Protein AF-V4B579-F1 (afdb_monomer)

Structure (mmCIF, N/CA/C/O backbone):
data_AF-V4B579-F1
#
_entry.id   AF-V4B579-F1
#
loop_
_atom_site.group_PDB
_atom_site.id
_atom_site.type_symbol
_atom_site.label_atom_id
_atom_site.label_alt_id
_atom_site.label_comp_id
_atom_site.label_asym_id
_atom_site.label_entity_id
_atom_site.label_seq_id
_atom_site.pdbx_PDB_ins_code
_atom_site.Cartn_x
_atom_site.Cartn_y
_atom_site.Cartn_z
_atom_site.occupancy
_atom_site.B_iso_or_equiv
_atom_site.auth_seq_id
_atom_site.auth_comp_id
_atom_site.auth_asym_id
_atom_site.auth_atom_id
_atom_site.pdbx_PDB_model_num
ATOM 1 N N . MET A 1 1 ? -44.651 33.055 16.910 1.00 44.53 1 MET A N 1
ATOM 2 C CA . MET A 1 1 ? -44.166 31.679 17.141 1.00 44.53 1 MET A CA 1
ATOM 3 C C . MET A 1 1 ? -43.206 31.339 16.019 1.00 44.53 1 MET A C 1
ATOM 5 O O . MET A 1 1 ? -43.656 31.049 14.920 1.00 44.53 1 MET A O 1
ATOM 9 N N . VAL A 1 2 ? -41.900 31.476 16.255 1.00 41.47 2 VAL A N 1
ATOM 10 C CA . VAL A 1 2 ? -40.895 30.980 15.306 1.00 41.47 2 VAL A CA 1
ATOM 11 C C . VAL A 1 2 ? -40.983 29.459 15.356 1.00 41.47 2 VAL A C 1
ATOM 13 O O . VAL A 1 2 ? -40.904 28.867 16.433 1.00 41.47 2 VAL A O 1
ATOM 16 N N . ASN A 1 3 ? -41.291 28.855 14.216 1.00 38.75 3 ASN A N 1
ATOM 17 C CA . ASN A 1 3 ? -41.643 27.450 14.112 1.00 38.75 3 ASN A CA 1
ATOM 18 C C . ASN A 1 3 ? -40.405 26.611 14.476 1.00 38.75 3 ASN A C 1
ATOM 20 O O . ASN A 1 3 ? -39.425 26.599 13.732 1.00 38.75 3 ASN A O 1
ATOM 24 N N . ARG A 1 4 ? -40.417 25.970 15.656 1.00 39.81 4 ARG A N 1
ATOM 25 C CA . ARG A 1 4 ? -39.268 25.227 16.217 1.00 39.81 4 ARG A CA 1
ATOM 26 C C . ARG A 1 4 ? -38.702 24.192 15.237 1.00 39.81 4 ARG A C 1
ATOM 28 O O . ARG A 1 4 ? -37.500 23.974 15.225 1.00 39.81 4 ARG A O 1
ATOM 35 N N . VAL A 1 5 ? -39.546 23.630 14.373 1.00 42.31 5 VAL A N 1
ATOM 36 C CA . VAL A 1 5 ? -39.161 22.662 13.335 1.00 42.31 5 VAL A CA 1
ATOM 37 C C . VAL A 1 5 ? -38.272 23.294 12.257 1.00 42.31 5 VAL A C 1
ATOM 39 O O . VAL A 1 5 ? -37.288 22.693 11.846 1.00 42.31 5 VAL A O 1
ATOM 42 N N . THR A 1 6 ? -38.555 24.532 11.842 1.00 38.09 6 THR A N 1
ATOM 43 C CA . THR A 1 6 ? -37.773 25.236 10.812 1.00 38.09 6 THR A CA 1
ATOM 44 C C . THR A 1 6 ? -36.398 25.655 11.335 1.00 38.09 6 THR A C 1
ATOM 46 O O . THR A 1 6 ? -35.423 25.606 10.596 1.00 38.09 6 THR A O 1
ATOM 49 N N . VAL A 1 7 ? -36.295 26.007 12.621 1.00 42.06 7 VAL A N 1
ATOM 50 C CA . VAL A 1 7 ? -35.005 26.336 13.254 1.00 42.06 7 VAL A CA 1
ATOM 51 C C . VAL A 1 7 ? -34.131 25.087 13.399 1.00 42.06 7 VAL A C 1
ATOM 53 O O . VAL A 1 7 ? -32.946 25.151 13.101 1.00 42.06 7 VAL A O 1
ATOM 56 N N . ILE A 1 8 ? -34.707 23.939 13.776 1.00 43.31 8 ILE A N 1
ATOM 57 C CA . ILE A 1 8 ? -33.967 22.669 13.887 1.00 43.31 8 ILE A CA 1
ATOM 58 C C . ILE A 1 8 ? -33.446 22.209 12.517 1.00 43.31 8 ILE A C 1
ATOM 60 O O . ILE A 1 8 ? -32.289 21.816 12.417 1.00 43.31 8 ILE A O 1
ATOM 64 N N . PHE A 1 9 ? -34.253 22.328 11.456 1.00 34.53 9 PHE A N 1
ATOM 65 C CA . PHE A 1 9 ? -33.843 21.949 10.097 1.00 34.53 9 PHE A CA 1
ATOM 66 C C . PHE A 1 9 ? -32.686 22.807 9.564 1.00 34.53 9 PHE A C 1
ATOM 68 O O . PHE A 1 9 ? -31.756 22.275 8.967 1.00 34.53 9 PHE A O 1
ATOM 75 N N . PHE A 1 10 ? -32.703 24.122 9.814 1.00 32.56 10 PHE A N 1
ATOM 76 C CA . PHE A 1 10 ? -31.603 25.012 9.422 1.00 32.56 10 PHE A CA 1
ATOM 77 C C . PHE A 1 10 ? -30.334 24.790 10.251 1.00 32.56 10 PHE A C 1
ATOM 79 O O . PHE A 1 10 ? -29.240 24.888 9.707 1.00 32.56 10 PHE A O 1
ATOM 86 N N . VAL A 1 11 ? -30.455 24.458 11.541 1.00 44.56 11 VAL A N 1
ATOM 87 C CA . VAL A 1 11 ? -29.294 24.116 12.379 1.00 44.56 11 VAL A CA 1
ATOM 88 C C . VAL A 1 11 ? -28.664 22.796 11.927 1.00 44.56 11 VAL A C 1
ATOM 90 O O . VAL A 1 11 ? -27.445 22.738 11.819 1.00 44.56 11 VAL A O 1
ATOM 93 N N . TYR A 1 12 ? -29.465 21.782 11.580 1.00 35.69 12 TYR A N 1
ATOM 94 C CA . TYR A 1 12 ? -28.960 20.518 11.027 1.00 35.69 12 TYR A CA 1
ATOM 95 C C . TYR A 1 12 ? -28.287 20.715 9.667 1.00 35.69 12 TYR A C 1
ATOM 97 O O . TYR A 1 12 ? -27.175 20.244 9.470 1.00 35.69 12 TYR A O 1
ATOM 105 N N . LEU A 1 13 ? -28.902 21.471 8.751 1.00 33.06 13 LEU A N 1
ATOM 106 C CA . LEU A 1 13 ? -28.289 21.783 7.457 1.00 33.06 13 LEU A CA 1
ATOM 107 C C . LEU A 1 13 ? -26.987 22.571 7.616 1.00 33.06 13 LEU A C 1
ATOM 109 O O . LEU A 1 13 ? -26.017 22.233 6.957 1.00 33.06 13 LEU A O 1
ATOM 113 N N . CYS A 1 14 ? -26.921 23.564 8.506 1.00 35.59 14 CYS A N 1
ATOM 114 C CA . CYS A 1 14 ? -25.685 24.311 8.750 1.00 35.59 14 CYS A CA 1
ATOM 115 C C . CYS A 1 14 ? -24.601 23.471 9.443 1.00 35.59 14 CYS A C 1
ATOM 117 O O . CYS A 1 14 ? -23.435 23.623 9.098 1.00 35.59 14 CYS A O 1
ATOM 119 N N . ALA A 1 15 ? -24.961 22.583 10.377 1.00 39.41 15 ALA A N 1
ATOM 120 C CA . ALA A 1 15 ? -24.014 21.700 11.057 1.00 39.41 15 ALA A CA 1
ATOM 121 C C . ALA A 1 15 ? -23.464 20.626 10.109 1.00 39.41 15 ALA A C 1
ATOM 123 O O . ALA A 1 15 ? -22.252 20.465 10.018 1.00 39.41 15 ALA A O 1
ATOM 124 N N . VAL A 1 16 ? -24.330 19.972 9.328 1.00 36.72 16 VAL A N 1
ATOM 125 C CA . VAL A 1 16 ? -23.924 19.014 8.289 1.00 36.72 16 VAL A CA 1
ATOM 126 C C . VAL A 1 16 ? -23.062 19.720 7.238 1.00 36.72 16 VAL A C 1
ATOM 128 O O . VAL A 1 16 ? -22.012 19.209 6.880 1.00 36.72 16 VAL A O 1
ATOM 131 N N . HIS A 1 17 ? -23.412 20.938 6.809 1.00 31.88 17 HIS A N 1
ATOM 132 C CA . HIS A 1 17 ? -22.598 21.695 5.851 1.00 31.88 17 HIS A CA 1
ATOM 133 C C . HIS A 1 17 ? -21.261 22.177 6.438 1.00 31.88 17 HIS A C 1
ATOM 135 O O . HIS A 1 17 ? -20.270 22.205 5.718 1.00 31.88 17 HIS A O 1
ATOM 141 N N . GLN A 1 18 ? -21.193 22.524 7.730 1.00 34.44 18 GLN A N 1
ATOM 142 C CA . GLN A 1 18 ? -19.932 22.879 8.392 1.00 34.44 18 GLN A CA 1
ATOM 143 C C . GLN A 1 18 ? -19.016 21.667 8.568 1.00 34.44 18 GLN A C 1
ATOM 145 O O . GLN A 1 18 ? -17.830 21.791 8.274 1.00 34.44 18 GLN A O 1
ATOM 150 N N . VAL A 1 19 ? -19.559 20.509 8.961 1.00 41.94 19 VAL A N 1
ATOM 151 C CA . VAL A 1 19 ? -18.822 19.239 9.059 1.00 41.94 19 VAL A CA 1
ATOM 152 C C . VAL A 1 19 ? -18.319 18.813 7.676 1.00 41.94 19 VAL A C 1
ATOM 154 O O . VAL A 1 19 ? -17.118 18.628 7.511 1.00 41.94 19 VAL A O 1
ATOM 157 N N . TYR A 1 20 ? -19.173 18.820 6.645 1.00 38.22 20 TYR A N 1
ATOM 158 C CA . TYR A 1 20 ? -18.761 18.553 5.258 1.00 38.22 20 TYR A CA 1
ATOM 159 C C . TYR A 1 20 ? -17.721 19.560 4.734 1.00 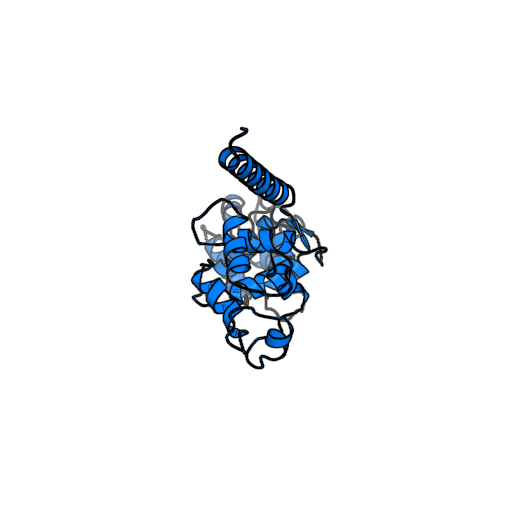38.22 20 TYR A C 1
ATOM 161 O O . TYR A 1 20 ? -16.778 19.172 4.047 1.00 38.22 20 TYR A O 1
ATOM 169 N N . SER A 1 21 ? -17.853 20.852 5.062 1.00 41.94 21 SER A N 1
ATOM 170 C CA . SER A 1 21 ? -16.890 21.873 4.624 1.00 41.94 21 SER A CA 1
ATOM 171 C C . SER A 1 21 ? -15.537 21.756 5.328 1.00 41.94 21 SER A C 1
ATOM 173 O O . SER A 1 21 ? -14.516 21.986 4.692 1.00 41.94 21 SER A O 1
ATOM 175 N N . ALA A 1 22 ? -15.515 21.362 6.606 1.00 38.84 22 ALA A N 1
ATOM 176 C CA . ALA A 1 22 ? -14.285 21.160 7.365 1.00 38.84 22 ALA A CA 1
ATOM 177 C C . ALA A 1 22 ? -13.552 19.886 6.912 1.00 38.84 22 ALA A C 1
ATOM 179 O O . ALA A 1 22 ? -12.331 19.915 6.744 1.00 38.84 22 ALA A O 1
ATOM 180 N N . ILE A 1 23 ? -14.307 18.815 6.633 1.00 46.00 23 ILE A N 1
ATOM 181 C CA . ILE A 1 23 ? -13.814 17.550 6.073 1.00 46.00 23 ILE A CA 1
ATOM 182 C C . ILE A 1 23 ? -13.131 17.780 4.717 1.00 46.00 23 ILE A C 1
ATOM 184 O O . ILE A 1 23 ? -12.004 17.338 4.524 1.00 46.00 23 ILE A O 1
ATOM 188 N N . LEU A 1 24 ? -13.742 18.551 3.809 1.00 46.09 24 LEU A N 1
ATOM 189 C CA . LEU A 1 24 ? -13.156 18.859 2.496 1.00 46.09 24 LEU A CA 1
ATOM 190 C C . LEU A 1 24 ? -11.920 19.777 2.558 1.00 46.09 24 LEU A C 1
ATOM 192 O O . LEU A 1 24 ? -11.108 19.762 1.636 1.00 46.09 24 LEU A O 1
ATOM 196 N N . THR A 1 25 ? -11.750 20.578 3.616 1.00 50.81 25 THR A N 1
ATOM 197 C CA . THR A 1 25 ? -10.617 21.521 3.727 1.00 50.81 25 THR A CA 1
ATOM 198 C C . THR A 1 25 ? -9.323 20.924 4.279 1.00 50.81 25 THR A C 1
ATOM 200 O O . THR A 1 25 ? -8.303 21.607 4.233 1.00 50.81 25 THR A O 1
ATOM 203 N N . ASN A 1 26 ? -9.335 19.683 4.778 1.00 66.50 26 ASN A N 1
ATOM 204 C CA . ASN A 1 26 ? -8.176 19.073 5.446 1.00 66.50 26 ASN A CA 1
ATOM 205 C C . ASN A 1 26 ? -7.738 17.729 4.841 1.00 66.50 26 ASN A C 1
ATOM 207 O O . ASN A 1 26 ? -6.981 16.983 5.461 1.00 66.50 26 ASN A O 1
ATOM 211 N N . ILE A 1 27 ? -8.207 17.425 3.629 1.00 79.06 27 ILE A N 1
ATOM 212 C CA . ILE A 1 27 ? -7.831 16.20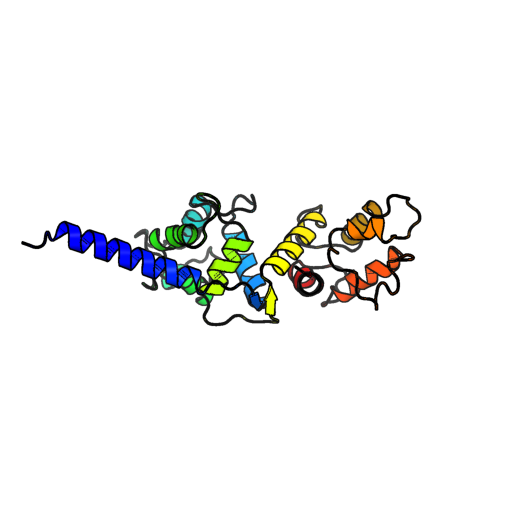8 2.914 1.00 79.06 27 ILE A CA 1
ATOM 213 C C . ILE A 1 27 ? -6.362 16.302 2.485 1.00 79.06 27 ILE A C 1
ATOM 215 O O . ILE A 1 27 ? -5.974 17.194 1.724 1.00 79.06 27 ILE A O 1
ATOM 219 N N . ARG A 1 28 ? -5.537 15.368 2.960 1.00 87.06 28 ARG A N 1
ATOM 220 C CA . ARG A 1 28 ? -4.136 15.256 2.556 1.00 87.06 28 ARG A CA 1
ATOM 221 C C . ARG A 1 28 ? -4.042 14.708 1.136 1.00 87.06 28 ARG A C 1
ATOM 223 O O . ARG A 1 28 ? -4.657 13.706 0.802 1.00 87.06 28 ARG A O 1
ATOM 230 N N . SER A 1 29 ? -3.225 15.357 0.311 1.00 90.19 29 SER A N 1
ATOM 231 C CA . SER A 1 29 ? -2.816 14.840 -1.008 1.00 90.19 29 SER A CA 1
ATOM 232 C C . SER A 1 29 ? -1.415 14.219 -0.986 1.00 90.19 29 SER A C 1
ATOM 234 O O . SER A 1 29 ? -1.004 13.555 -1.939 1.00 90.19 29 SER A O 1
ATOM 236 N N . GLU A 1 30 ? -0.692 14.407 0.116 1.00 94.12 30 GLU A N 1
ATOM 237 C CA . GLU A 1 30 ? 0.644 13.889 0.366 1.00 94.12 30 GLU A CA 1
ATOM 238 C C . GLU A 1 30 ? 0.780 13.460 1.829 1.00 94.12 30 GLU A C 1
ATOM 240 O O . GLU A 1 30 ? 0.167 14.037 2.731 1.00 94.12 30 GLU A O 1
ATOM 245 N N . ALA A 1 31 ? 1.581 12.428 2.063 1.00 95.19 31 ALA A N 1
ATOM 246 C CA . ALA A 1 31 ? 1.847 11.896 3.390 1.00 95.19 31 ALA A CA 1
ATOM 247 C C . ALA A 1 31 ? 3.212 11.205 3.418 1.00 95.19 31 ALA A C 1
ATOM 249 O O . ALA A 1 31 ? 3.809 10.912 2.380 1.00 95.19 31 ALA A O 1
ATOM 250 N N . GLY A 1 32 ? 3.714 10.943 4.622 1.00 96.00 32 GLY A N 1
ATOM 251 C CA . GLY A 1 32 ? 4.923 10.148 4.802 1.00 96.00 32 GLY A CA 1
ATOM 252 C C . GLY A 1 32 ? 4.735 8.704 4.311 1.00 96.00 32 GLY A C 1
ATOM 253 O O . GLY A 1 32 ? 3.798 8.022 4.730 1.00 96.00 32 GLY A O 1
ATOM 254 N N . VAL A 1 33 ? 5.636 8.224 3.448 1.00 95.56 33 VAL A N 1
ATOM 255 C CA . VAL A 1 33 ? 5.562 6.898 2.802 1.00 95.56 33 VAL A CA 1
ATOM 256 C C . VAL A 1 33 ? 5.514 5.755 3.811 1.00 95.56 33 VAL A C 1
ATOM 258 O O . VAL A 1 33 ? 4.804 4.781 3.589 1.00 95.56 33 VAL A O 1
ATOM 261 N N . SER A 1 34 ? 6.214 5.859 4.943 1.00 94.38 34 SER A N 1
ATOM 262 C CA . SER A 1 34 ? 6.170 4.808 5.967 1.00 94.38 34 SER A CA 1
ATOM 263 C C . SER A 1 34 ? 4.786 4.695 6.607 1.00 94.38 34 SER A C 1
ATOM 265 O O . SER A 1 34 ? 4.358 3.590 6.924 1.00 94.38 34 SER A O 1
ATOM 267 N N . SER A 1 35 ? 4.064 5.810 6.765 1.00 93.62 35 SER A N 1
ATOM 268 C CA . SER A 1 35 ? 2.657 5.779 7.179 1.00 93.62 35 SER A CA 1
ATOM 269 C C . SER A 1 35 ? 1.753 5.230 6.075 1.00 93.62 35 SER A C 1
ATOM 271 O O . SER A 1 35 ? 0.901 4.401 6.373 1.00 93.62 35 SER A O 1
ATOM 273 N N . LEU A 1 36 ? 1.961 5.616 4.811 1.00 95.50 36 LEU A N 1
ATOM 274 C CA . LEU A 1 36 ? 1.172 5.092 3.687 1.00 95.50 36 LEU A CA 1
ATOM 275 C C . LEU A 1 36 ? 1.310 3.570 3.532 1.00 95.50 36 LEU A C 1
ATOM 277 O O . LEU A 1 36 ? 0.304 2.892 3.371 1.00 95.50 36 LEU A O 1
ATOM 281 N N . LEU A 1 37 ? 2.518 3.013 3.675 1.00 95.06 37 LEU A N 1
ATOM 282 C CA . LEU A 1 37 ? 2.746 1.560 3.644 1.00 95.06 37 LEU A CA 1
ATOM 283 C C . LEU A 1 37 ? 2.039 0.821 4.790 1.00 95.06 37 LEU A C 1
ATOM 285 O O . LEU A 1 37 ? 1.587 -0.305 4.604 1.00 95.06 37 LEU A O 1
ATOM 289 N N . LYS A 1 38 ? 1.927 1.437 5.975 1.00 91.94 38 LYS A N 1
ATOM 290 C CA . LYS A 1 38 ? 1.144 0.868 7.084 1.00 91.94 38 LYS A CA 1
ATOM 291 C C . LYS A 1 38 ? -0.347 0.872 6.757 1.00 91.94 38 LYS A C 1
ATOM 293 O O . LYS A 1 38 ? -0.980 -0.167 6.859 1.00 91.94 38 LYS A O 1
ATOM 298 N N . ILE A 1 39 ? -0.880 2.008 6.304 1.00 92.69 39 ILE A N 1
ATOM 299 C CA . ILE A 1 39 ? -2.299 2.136 5.940 1.00 92.69 39 ILE A CA 1
ATOM 300 C C . ILE A 1 39 ? -2.649 1.190 4.776 1.00 92.69 39 ILE A C 1
ATOM 302 O O . ILE A 1 39 ? -3.701 0.567 4.793 1.00 92.69 39 ILE A O 1
ATOM 306 N N . ARG A 1 40 ? -1.748 1.006 3.801 1.00 94.31 40 ARG A N 1
ATOM 307 C CA . ARG A 1 40 ? -1.880 -0.004 2.738 1.00 94.31 40 ARG A CA 1
ATOM 308 C C . ARG A 1 40 ? -2.043 -1.417 3.309 1.00 94.31 40 ARG A C 1
ATOM 310 O O . ARG A 1 40 ? -2.875 -2.171 2.829 1.00 94.31 40 ARG A O 1
ATOM 317 N N . LYS A 1 41 ? -1.250 -1.800 4.315 1.00 91.62 41 LYS A N 1
ATOM 318 C CA . LYS A 1 41 ? -1.367 -3.131 4.939 1.00 91.62 41 LYS A CA 1
ATOM 319 C C . LYS A 1 41 ? -2.737 -3.309 5.598 1.00 91.62 41 LYS A C 1
ATOM 321 O O . LYS A 1 41 ? -3.335 -4.360 5.424 1.00 91.62 41 LYS A O 1
ATOM 326 N N . GLU A 1 42 ? -3.249 -2.273 6.261 1.00 89.50 42 GLU A N 1
ATOM 327 C CA . GLU A 1 42 ? -4.610 -2.275 6.820 1.00 89.50 42 GLU A CA 1
ATOM 328 C C . GLU A 1 42 ? -5.678 -2.426 5.732 1.00 89.50 42 GLU A C 1
ATOM 330 O O . GLU A 1 42 ? -6.594 -3.224 5.886 1.00 89.50 42 GLU A O 1
ATOM 335 N N . TYR A 1 43 ? -5.541 -1.716 4.609 1.00 93.12 43 TYR A N 1
ATOM 336 C CA . TYR A 1 43 ? -6.468 -1.816 3.480 1.00 93.12 43 TYR A CA 1
ATOM 337 C C . TYR A 1 43 ? -6.671 -3.272 3.032 1.00 93.12 43 TYR A C 1
ATOM 339 O O . TYR A 1 43 ? -7.802 -3.748 3.008 1.00 93.12 43 TYR A O 1
ATOM 347 N N . TYR A 1 44 ? -5.581 -4.006 2.792 1.00 91.81 44 TYR A N 1
ATOM 348 C CA . TYR A 1 44 ? -5.648 -5.414 2.382 1.00 91.81 44 TYR A CA 1
ATOM 349 C C . TYR A 1 44 ? -6.057 -6.379 3.508 1.00 91.81 44 TYR A C 1
ATOM 351 O O . TYR A 1 44 ? -6.465 -7.501 3.235 1.00 91.81 44 TYR A O 1
ATOM 359 N N . MET A 1 45 ? -5.970 -5.981 4.784 1.00 89.06 45 MET A N 1
ATOM 360 C CA . MET A 1 45 ? -6.564 -6.768 5.877 1.00 89.06 45 MET A CA 1
ATOM 361 C C . MET A 1 45 ? -8.092 -6.640 5.910 1.00 89.06 45 MET A C 1
ATOM 363 O O . MET A 1 45 ? -8.783 -7.577 6.312 1.00 89.06 45 MET A O 1
ATOM 367 N N . VAL A 1 46 ? -8.616 -5.481 5.505 1.00 90.75 46 VAL A N 1
ATOM 368 C CA . VAL A 1 46 ? -10.057 -5.200 5.456 1.00 90.75 46 VAL A CA 1
ATOM 369 C C . VAL A 1 46 ? -10.675 -5.793 4.183 1.00 90.75 46 VAL A C 1
ATOM 371 O O . VAL A 1 46 ? -11.783 -6.336 4.236 1.00 90.75 46 VAL A O 1
ATOM 374 N N . ASP A 1 47 ? -9.958 -5.724 3.058 1.00 93.12 47 ASP A N 1
ATOM 375 C CA . ASP A 1 47 ? -10.322 -6.291 1.751 1.00 93.12 47 ASP A CA 1
ATOM 376 C C . ASP A 1 47 ? -10.204 -7.827 1.734 1.00 93.12 47 ASP A C 1
ATOM 378 O O . ASP A 1 47 ? -9.287 -8.418 1.172 1.00 93.12 47 ASP A O 1
ATOM 382 N N . PHE A 1 48 ? -11.110 -8.505 2.435 1.00 89.06 48 PHE A N 1
ATOM 383 C CA . PHE A 1 48 ? -11.040 -9.957 2.598 1.00 89.06 48 PHE A CA 1
ATOM 384 C C . PHE A 1 48 ? -11.423 -10.760 1.339 1.00 89.06 48 PHE A C 1
ATOM 386 O O . PHE A 1 48 ? -11.181 -11.971 1.313 1.00 89.06 48 PHE A O 1
ATOM 393 N N . ASP A 1 49 ? -12.109 -10.150 0.368 1.00 90.94 49 ASP A N 1
ATOM 394 C CA . ASP A 1 49 ? -12.489 -10.769 -0.907 1.00 90.94 49 ASP A CA 1
ATOM 395 C C . ASP A 1 49 ? -11.539 -10.429 -2.060 1.00 90.94 49 ASP A C 1
ATOM 397 O O . ASP A 1 49 ? -11.695 -11.019 -3.133 1.00 90.94 49 ASP A O 1
ATOM 401 N N . ASP A 1 50 ? -10.515 -9.612 -1.790 1.00 89.56 50 ASP A N 1
ATOM 402 C CA . ASP A 1 50 ? -9.361 -9.359 -2.659 1.00 89.56 50 ASP A CA 1
ATOM 403 C C . ASP A 1 50 ? -9.779 -8.810 -4.034 1.00 89.56 50 ASP A C 1
ATOM 405 O O . ASP A 1 50 ? -9.233 -9.157 -5.085 1.00 89.56 50 ASP A O 1
ATOM 409 N N . ASP A 1 51 ? -10.819 -7.970 -4.042 1.00 91.56 51 ASP A N 1
ATOM 410 C CA . ASP A 1 51 ? -11.334 -7.327 -5.253 1.00 91.56 51 ASP A CA 1
ATOM 411 C C . ASP A 1 51 ? -10.812 -5.892 -5.432 1.00 91.56 51 ASP A C 1
ATOM 413 O O . ASP A 1 51 ? -11.156 -5.214 -6.410 1.00 91.56 51 ASP A O 1
ATOM 417 N N . ASN A 1 52 ? -9.898 -5.470 -4.549 1.00 90.12 52 ASN A N 1
ATOM 418 C CA . ASN A 1 52 ? -9.260 -4.161 -4.525 1.00 90.12 52 ASN A CA 1
ATOM 419 C C . ASN A 1 52 ? -10.264 -3.010 -4.374 1.00 90.12 52 ASN A C 1
ATOM 421 O O . ASN A 1 52 ? -10.030 -1.897 -4.872 1.00 90.12 52 ASN A O 1
ATOM 425 N N . VAL A 1 53 ? -11.380 -3.248 -3.676 1.00 91.81 53 VAL A N 1
ATOM 426 C CA . VAL A 1 53 ? -12.288 -2.212 -3.179 1.00 91.81 53 VAL A CA 1
ATOM 427 C C . VAL A 1 53 ? -12.857 -2.590 -1.809 1.00 91.81 53 VAL A C 1
ATOM 429 O O . VAL A 1 53 ? -13.234 -3.716 -1.540 1.00 91.81 53 VAL A O 1
ATOM 432 N N . LEU A 1 54 ? -13.003 -1.617 -0.910 1.00 91.94 54 LEU A N 1
ATOM 433 C CA . LEU A 1 54 ? -13.675 -1.851 0.368 1.00 91.94 54 LEU A CA 1
ATOM 434 C C . LEU A 1 54 ? -15.151 -1.516 0.259 1.00 91.94 54 LEU A C 1
ATOM 436 O O . LEU A 1 54 ? -15.515 -0.391 -0.066 1.00 91.94 54 LEU A O 1
ATOM 440 N N . THR A 1 55 ? -16.010 -2.461 0.610 1.00 91.56 55 THR A N 1
ATOM 441 C CA . THR A 1 55 ? -17.450 -2.255 0.775 1.00 91.56 55 THR A CA 1
ATOM 442 C C . THR A 1 55 ? -17.828 -2.113 2.250 1.00 91.56 55 THR A C 1
ATOM 444 O O . THR A 1 55 ? -17.056 -2.446 3.154 1.00 91.56 55 THR A O 1
ATOM 447 N N . HIS A 1 56 ? -19.069 -1.693 2.525 1.00 89.88 56 HIS A N 1
ATOM 448 C CA . HIS A 1 56 ? -19.643 -1.753 3.880 1.00 89.88 56 HIS A CA 1
ATOM 449 C C . HIS A 1 56 ? -19.464 -3.126 4.526 1.00 89.88 56 HIS A C 1
ATOM 451 O O . HIS A 1 56 ? -19.241 -3.215 5.730 1.00 89.88 56 HIS A O 1
ATOM 457 N N . HIS A 1 57 ? -19.574 -4.196 3.735 1.00 90.12 57 HIS A N 1
ATOM 458 C CA . HIS A 1 57 ? -19.439 -5.5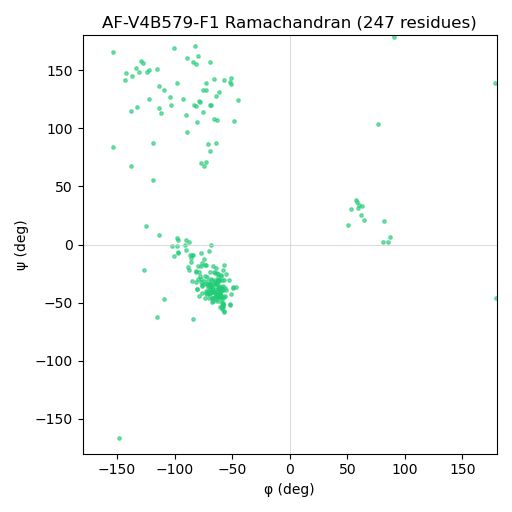53 4.238 1.00 90.12 57 HIS A CA 1
ATOM 459 C C . HIS A 1 57 ? -18.004 -5.854 4.687 1.00 90.12 57 HIS A C 1
ATOM 461 O O . HIS A 1 57 ? -17.844 -6.435 5.761 1.00 90.12 57 HIS A O 1
ATOM 467 N N . ASN A 1 58 ? -16.993 -5.409 3.931 1.00 92.31 58 ASN A N 1
ATOM 468 C CA . ASN A 1 58 ? -15.575 -5.498 4.303 1.00 92.31 58 ASN A CA 1
ATOM 469 C C . ASN A 1 58 ? -15.314 -4.796 5.637 1.00 92.31 58 ASN A C 1
ATOM 471 O O . ASN A 1 58 ? -14.928 -5.444 6.609 1.00 92.31 58 ASN A O 1
ATOM 475 N N . CYS A 1 59 ? -15.637 -3.503 5.723 1.00 90.25 59 CYS A N 1
ATOM 476 C CA . CYS A 1 59 ? -15.388 -2.694 6.917 1.00 90.25 59 CYS A CA 1
ATOM 477 C C . CYS A 1 59 ? -16.141 -3.211 8.152 1.00 90.25 59 CYS A C 1
ATOM 479 O O . CYS A 1 59 ? -15.560 -3.350 9.223 1.00 90.25 59 CYS A O 1
ATOM 481 N N . HIS A 1 60 ? -17.427 -3.544 8.006 1.00 89.62 60 HIS A N 1
ATOM 482 C CA . HIS A 1 60 ? -18.241 -4.050 9.112 1.00 89.62 60 HIS A CA 1
ATOM 483 C C . HIS A 1 60 ? -17.777 -5.430 9.585 1.00 89.62 60 HIS A C 1
ATOM 485 O O . HIS A 1 60 ? -17.808 -5.723 10.779 1.00 89.62 60 HIS A O 1
ATOM 491 N N . ARG A 1 61 ? -17.366 -6.308 8.660 1.00 89.19 61 ARG A N 1
ATOM 492 C CA . ARG A 1 61 ? -16.779 -7.599 9.024 1.00 89.19 61 ARG A CA 1
ATOM 493 C C . ARG A 1 61 ? -15.484 -7.386 9.795 1.00 89.19 61 ARG A C 1
ATOM 495 O O . ARG A 1 61 ? -15.324 -8.043 10.812 1.00 89.19 61 ARG A O 1
ATOM 502 N N . TYR A 1 62 ? -14.620 -6.489 9.323 1.00 87.19 62 TYR A N 1
ATOM 503 C CA . TYR A 1 62 ? -13.324 -6.202 9.928 1.00 87.19 62 TYR A CA 1
ATOM 504 C C . TYR A 1 62 ? -13.454 -5.762 11.388 1.00 87.19 62 TYR A C 1
ATOM 506 O O . TYR A 1 62 ? -12.945 -6.452 12.266 1.00 87.19 62 TYR A O 1
ATOM 514 N N . ILE A 1 63 ? -14.219 -4.698 11.668 1.00 87.38 63 ILE A N 1
ATOM 515 C CA . ILE A 1 63 ? -14.323 -4.169 13.038 1.00 87.38 63 ILE A CA 1
ATOM 516 C C . ILE A 1 63 ? -14.985 -5.157 14.009 1.00 87.38 63 ILE A C 1
ATOM 518 O O . ILE A 1 63 ? -14.630 -5.199 15.177 1.00 87.38 63 ILE A O 1
ATOM 522 N N . ARG A 1 64 ? -15.907 -6.009 13.538 1.00 89.19 64 ARG A N 1
ATOM 523 C CA . ARG A 1 64 ? -16.614 -6.972 14.399 1.00 89.19 64 ARG A CA 1
ATOM 524 C C . ARG A 1 64 ? -15.803 -8.201 14.780 1.00 89.19 64 ARG A C 1
ATOM 526 O O . ARG A 1 64 ? -16.288 -8.996 15.581 1.00 89.19 64 ARG A O 1
ATOM 533 N N . ILE A 1 65 ? -14.611 -8.396 14.217 1.00 87.88 65 ILE A N 1
ATOM 534 C CA . ILE A 1 65 ? -13.739 -9.493 14.658 1.00 87.88 65 ILE A CA 1
ATOM 535 C C . ILE A 1 65 ? -13.357 -9.293 16.134 1.00 87.88 65 ILE A C 1
ATOM 537 O O . ILE A 1 65 ? -13.225 -10.283 16.851 1.00 87.88 65 ILE A O 1
ATOM 541 N N . ASP A 1 66 ? -13.267 -8.039 16.585 1.00 89.56 66 ASP A N 1
ATOM 542 C CA . ASP A 1 66 ? -12.880 -7.653 17.943 1.00 89.56 66 ASP A CA 1
ATOM 543 C C . ASP A 1 66 ? -14.069 -7.365 18.883 1.00 89.56 66 ASP A C 1
ATOM 545 O O . ASP A 1 66 ? -13.851 -7.019 20.036 1.00 89.56 66 ASP A O 1
ATOM 549 N N . ASP A 1 67 ? -15.325 -7.557 18.459 1.00 92.19 67 ASP A N 1
ATOM 550 C CA . ASP A 1 67 ? -16.516 -7.421 19.324 1.00 92.19 67 ASP A CA 1
ATOM 551 C C . ASP A 1 67 ? -16.668 -8.656 20.239 1.00 92.19 67 ASP A C 1
ATOM 553 O O . ASP A 1 67 ? -17.519 -9.530 20.037 1.00 92.19 67 ASP A O 1
ATOM 557 N N . ILE A 1 68 ? -15.766 -8.786 21.219 1.00 91.62 68 ILE A N 1
ATOM 558 C CA . ILE A 1 68 ? -15.665 -9.962 22.100 1.00 91.62 68 ILE A CA 1
ATOM 559 C C . ILE A 1 68 ? -16.912 -10.101 22.973 1.00 91.62 68 ILE A C 1
ATOM 561 O O . ILE A 1 68 ? -17.354 -11.222 23.262 1.00 91.62 68 ILE A O 1
ATOM 565 N N . ASN A 1 69 ? -17.449 -8.977 23.447 1.00 93.25 69 ASN A N 1
ATOM 566 C CA . ASN A 1 69 ? -18.559 -8.979 24.386 1.00 93.25 69 ASN A CA 1
ATOM 567 C C . ASN A 1 69 ? -19.940 -8.995 23.684 1.00 93.25 69 ASN A C 1
ATOM 569 O O . ASN A 1 69 ? -20.919 -9.453 24.289 1.00 93.25 69 ASN A O 1
ATOM 573 N N . GLY A 1 70 ? -20.009 -8.607 22.405 1.00 93.06 70 GLY A N 1
ATOM 574 C CA . GLY A 1 70 ? -21.205 -8.672 21.567 1.00 93.06 70 GLY A CA 1
ATOM 575 C C . GLY A 1 70 ? -22.180 -7.507 21.752 1.00 93.06 70 GLY A C 1
ATOM 576 O O . GLY A 1 70 ? -23.369 -7.673 21.446 1.00 93.06 70 GLY A O 1
ATOM 577 N N . ASP A 1 71 ? -21.738 -6.373 22.297 1.00 95.00 71 ASP A N 1
ATOM 578 C CA . ASP A 1 71 ? -22.559 -5.169 22.470 1.00 95.00 71 ASP A CA 1
ATOM 579 C C . ASP A 1 71 ? -22.585 -4.272 21.223 1.00 95.00 71 ASP A C 1
ATOM 581 O O . ASP A 1 71 ? -23.478 -3.427 21.105 1.00 95.00 71 ASP A O 1
ATOM 585 N N . GLY A 1 72 ? -21.708 -4.540 20.250 1.00 91.94 72 GLY A N 1
ATOM 586 C CA . GLY A 1 72 ? -21.614 -3.809 18.992 1.00 91.94 72 GLY A CA 1
ATOM 587 C C . GLY A 1 72 ? -20.760 -2.542 19.052 1.00 91.94 72 GLY A C 1
ATOM 588 O O . GLY A 1 72 ? -20.668 -1.874 18.021 1.00 91.94 72 GLY A O 1
ATOM 589 N N . ASP A 1 73 ? -20.145 -2.240 20.197 1.00 95.81 73 ASP A N 1
ATOM 590 C CA . ASP A 1 73 ? -19.172 -1.165 20.379 1.00 95.81 73 ASP A CA 1
ATOM 591 C C . ASP A 1 73 ? -17.800 -1.790 20.657 1.00 95.81 73 ASP A C 1
ATOM 593 O O . ASP A 1 73 ? -17.581 -2.396 21.698 1.00 95.81 73 ASP A O 1
ATOM 597 N N . ILE A 1 74 ? -16.848 -1.626 19.741 1.00 94.12 74 ILE A N 1
ATOM 598 C CA . ILE A 1 74 ? -15.523 -2.229 19.888 1.00 94.12 74 ILE A CA 1
ATOM 599 C C . ILE A 1 74 ? -14.590 -1.268 20.617 1.00 94.12 74 ILE A C 1
ATOM 601 O O . ILE A 1 74 ? -14.191 -0.232 20.085 1.00 94.12 74 ILE A O 1
ATOM 605 N N . THR A 1 75 ? -14.209 -1.631 21.836 1.00 94.44 75 THR A N 1
ATOM 606 C CA . THR A 1 75 ? -13.225 -0.898 22.645 1.00 94.44 75 THR A CA 1
ATOM 607 C C . THR A 1 75 ? -11.791 -1.301 22.294 1.00 94.44 75 THR A C 1
ATOM 609 O O . THR A 1 75 ? -11.535 -2.413 21.829 1.00 94.44 75 THR A O 1
ATOM 612 N N . TYR A 1 76 ? -10.808 -0.436 22.569 1.00 92.62 76 TYR A N 1
ATOM 613 C CA . TYR A 1 76 ? -9.401 -0.804 22.358 1.00 92.62 76 TYR A CA 1
ATOM 614 C C . TYR A 1 76 ? -8.969 -1.971 23.262 1.00 92.62 76 TYR A C 1
ATOM 616 O O . TYR A 1 76 ? -8.146 -2.793 22.867 1.00 92.62 76 TYR A O 1
ATOM 624 N N . GLU A 1 77 ? -9.551 -2.090 24.457 1.00 92.56 77 GLU A N 1
ATOM 625 C CA . GLU A 1 77 ? -9.323 -3.226 25.347 1.00 92.56 77 GLU A CA 1
ATOM 626 C C . GLU A 1 77 ? -9.754 -4.561 24.728 1.00 92.56 77 GLU A C 1
ATOM 628 O O . GLU A 1 77 ? -9.080 -5.569 24.941 1.00 92.56 77 GLU A O 1
ATOM 633 N N . GLU A 1 78 ? -10.853 -4.595 23.974 1.00 92.88 78 GLU A N 1
ATOM 634 C CA . GLU A 1 78 ? -11.289 -5.816 23.291 1.00 92.88 78 GLU A CA 1
ATOM 635 C C . GLU A 1 78 ? -10.370 -6.175 22.135 1.00 92.88 78 GLU A C 1
ATOM 637 O O . GLU A 1 78 ? -9.986 -7.335 21.993 1.00 92.88 78 GLU A O 1
ATOM 642 N N . VAL A 1 79 ? -9.929 -5.169 21.386 1.00 89.88 79 VAL A N 1
ATOM 643 C CA . VAL A 1 79 ? -8.933 -5.350 20.337 1.00 89.88 79 VAL A CA 1
ATOM 644 C C . VAL A 1 79 ? -7.617 -5.907 20.902 1.00 89.88 79 VAL A C 1
ATOM 646 O O . VAL A 1 79 ? -7.045 -6.842 20.348 1.00 89.88 79 VAL A O 1
ATOM 649 N N . GLU A 1 80 ? -7.134 -5.396 22.041 1.00 89.62 80 GLU A N 1
ATOM 650 C CA . GLU A 1 80 ? -5.940 -5.943 22.707 1.00 89.62 80 GLU A CA 1
ATOM 651 C C . GLU A 1 80 ? -6.162 -7.345 23.292 1.00 89.62 80 GLU A C 1
ATOM 653 O O . GLU A 1 80 ? -5.214 -8.129 23.416 1.00 89.62 80 GLU A O 1
ATOM 658 N N . ALA A 1 81 ? -7.394 -7.654 23.694 1.00 89.00 81 ALA A N 1
ATOM 659 C CA . ALA A 1 81 ? -7.755 -8.940 24.268 1.00 89.00 81 ALA A CA 1
ATOM 660 C C . ALA A 1 81 ? -7.961 -10.032 23.211 1.00 89.00 81 ALA A C 1
ATOM 662 O O . ALA A 1 81 ? -7.917 -11.214 23.573 1.00 89.00 81 ALA A O 1
ATOM 663 N N . ASN A 1 82 ? -8.172 -9.674 21.942 1.00 85.94 82 ASN A N 1
ATOM 664 C CA . ASN A 1 82 ? -8.414 -10.632 20.877 1.00 85.94 82 ASN A CA 1
ATOM 665 C C . ASN A 1 82 ? -7.110 -11.337 20.452 1.00 85.94 82 ASN A C 1
ATOM 667 O O . ASN A 1 82 ? -6.195 -10.708 19.921 1.00 85.94 82 ASN A O 1
ATOM 671 N N . PRO A 1 83 ? -6.979 -12.658 20.676 1.00 80.50 83 PRO A N 1
ATOM 672 C CA . PRO A 1 83 ? -5.777 -13.392 20.292 1.00 80.50 83 PRO A CA 1
ATOM 673 C C . PRO A 1 83 ? -5.695 -13.673 18.785 1.00 80.50 83 PRO A C 1
ATOM 675 O O . PRO A 1 83 ? -4.622 -14.052 18.309 1.00 80.50 83 PRO A O 1
ATOM 678 N N . ASP A 1 84 ? -6.812 -13.540 18.065 1.00 74.19 84 ASP A N 1
ATOM 679 C CA . ASP A 1 84 ? -6.952 -13.946 16.667 1.00 74.19 84 ASP A CA 1
ATOM 680 C C . ASP A 1 84 ? -6.760 -12.777 15.686 1.00 74.19 84 ASP A C 1
ATOM 682 O O . ASP A 1 84 ? -6.671 -13.007 14.477 1.00 74.19 84 ASP A O 1
ATOM 686 N N . THR A 1 85 ? -6.638 -11.539 16.178 1.00 68.56 85 THR A N 1
ATOM 687 C CA . THR A 1 85 ? -6.325 -10.371 15.350 1.00 68.56 85 THR A CA 1
ATOM 688 C C . THR A 1 85 ? -4.835 -10.025 15.399 1.00 68.56 85 THR A C 1
ATOM 690 O O . THR A 1 85 ? -4.185 -10.102 16.450 1.00 68.56 85 THR A O 1
ATOM 693 N N . PRO A 1 86 ? -4.223 -9.661 14.252 1.00 67.00 86 PRO A N 1
ATOM 694 C CA . PRO A 1 86 ? -2.915 -9.020 14.254 1.00 67.00 86 PRO A CA 1
ATOM 695 C C . PRO A 1 86 ? -2.953 -7.824 15.204 1.00 67.00 86 PRO A C 1
ATOM 697 O O . PRO A 1 86 ? -3.946 -7.105 15.219 1.00 67.00 86 PRO A O 1
ATOM 700 N N . ARG A 1 87 ? -1.882 -7.601 15.983 1.00 62.03 87 ARG A N 1
ATOM 701 C CA . ARG A 1 87 ? -1.814 -6.476 16.933 1.00 62.03 87 ARG A CA 1
ATOM 702 C C . ARG A 1 87 ? -2.240 -5.187 16.246 1.00 62.03 87 ARG A C 1
ATOM 704 O O . ARG A 1 87 ? -1.454 -4.631 15.481 1.00 62.03 87 ARG A O 1
ATOM 711 N N . PHE A 1 88 ? -3.434 -4.727 16.579 1.00 68.94 88 PHE A N 1
ATOM 712 C CA . PHE A 1 88 ? -4.031 -3.515 16.065 1.00 68.94 88 PHE A CA 1
ATOM 713 C C . PHE A 1 88 ? -3.440 -2.337 16.844 1.00 68.94 88 PHE A C 1
ATOM 715 O O . PHE A 1 88 ? -3.715 -2.170 18.036 1.00 68.94 88 PHE A O 1
ATOM 722 N N . PRO A 1 89 ? -2.532 -1.549 16.253 1.00 77.06 89 PRO A N 1
ATOM 723 C CA . PRO A 1 89 ? -1.899 -0.468 16.988 1.00 77.06 89 PRO A CA 1
ATOM 724 C C . PRO A 1 89 ? -2.945 0.591 17.350 1.00 77.06 89 PRO A C 1
ATOM 726 O O . PRO A 1 89 ? -3.782 0.932 16.520 1.00 77.06 89 PRO A O 1
ATOM 729 N N . MET A 1 90 ? -2.846 1.190 18.540 1.00 84.69 90 MET A N 1
ATOM 730 C CA . MET A 1 90 ? -3.700 2.316 18.966 1.00 84.69 90 MET A CA 1
ATOM 731 C C . MET A 1 90 ? -3.844 3.414 17.897 1.00 84.69 90 MET A C 1
ATOM 733 O O . MET A 1 90 ? -4.909 3.990 17.721 1.00 84.69 90 MET A O 1
ATOM 737 N N . GLU A 1 91 ? -2.779 3.696 17.147 1.00 81.50 91 GLU A N 1
ATOM 738 C CA . GLU A 1 91 ? -2.794 4.670 16.047 1.00 81.50 91 GLU A CA 1
ATOM 739 C C . GLU A 1 91 ? -3.807 4.316 14.947 1.00 81.50 91 GLU A C 1
ATOM 741 O O . GLU A 1 91 ? -4.418 5.212 14.371 1.00 81.50 91 GLU A O 1
ATOM 746 N N . VAL A 1 92 ? -3.976 3.022 14.658 1.00 79.00 92 VAL A N 1
ATOM 747 C CA . VAL A 1 92 ? -4.950 2.516 13.686 1.00 79.00 92 VAL A CA 1
ATOM 748 C C . VAL A 1 92 ? -6.351 2.610 14.275 1.00 79.00 92 VAL A C 1
ATOM 750 O O . VAL A 1 92 ? -7.227 3.162 13.617 1.00 79.00 92 VAL A O 1
ATOM 753 N N . PHE A 1 93 ? -6.545 2.192 15.530 1.00 87.94 93 PHE A N 1
ATOM 754 C CA . PHE A 1 93 ? -7.826 2.332 16.234 1.00 87.94 93 PHE A CA 1
ATOM 755 C C . PHE A 1 93 ? -8.356 3.762 16.194 1.00 87.94 93 PHE A C 1
ATOM 757 O O . PHE A 1 93 ? -9.455 4.007 15.709 1.00 87.94 93 PHE A O 1
ATOM 764 N N . LEU A 1 94 ? -7.524 4.724 16.586 1.00 88.06 94 LEU A N 1
ATOM 765 C CA . LEU A 1 94 ? -7.891 6.139 16.577 1.00 88.06 94 LEU A CA 1
ATOM 766 C C . LEU A 1 94 ? -8.137 6.695 15.167 1.00 88.06 94 LEU A C 1
ATOM 768 O O . LEU A 1 94 ? -8.829 7.694 15.016 1.00 88.06 94 LEU A O 1
ATOM 772 N N . ALA A 1 95 ? -7.554 6.098 14.125 1.00 84.00 95 ALA A N 1
ATOM 773 C CA . ALA A 1 95 ? -7.824 6.512 12.751 1.00 84.00 95 ALA A CA 1
ATOM 774 C C . ALA A 1 95 ? -9.172 5.973 12.232 1.00 84.00 95 ALA A C 1
ATOM 776 O O . ALA A 1 95 ? -9.788 6.598 11.359 1.00 84.00 95 ALA A O 1
ATOM 777 N N . TRP A 1 96 ? -9.631 4.835 12.762 1.00 87.06 96 TRP A N 1
ATOM 778 C CA . TRP A 1 96 ? -10.963 4.291 12.500 1.00 87.06 96 TRP A CA 1
ATOM 779 C C . TRP A 1 96 ? -12.054 5.046 13.267 1.00 87.06 96 TRP A C 1
ATOM 781 O O . TRP A 1 96 ? -13.062 5.359 12.638 1.00 87.06 96 TRP A O 1
ATOM 791 N N . ASP A 1 97 ? -11.811 5.397 14.537 1.00 90.62 97 ASP A N 1
ATOM 792 C CA . ASP A 1 97 ? -12.723 6.137 15.431 1.00 90.62 97 ASP A CA 1
ATOM 793 C C . ASP A 1 97 ? -12.975 7.558 14.894 1.00 90.62 97 ASP A C 1
ATOM 795 O O . ASP A 1 97 ? -12.260 8.528 15.165 1.00 90.62 97 ASP A O 1
ATOM 799 N N . ALA A 1 98 ? -13.977 7.676 14.027 1.00 88.38 98 ALA A N 1
ATOM 800 C CA . ALA A 1 98 ? -14.220 8.869 13.235 1.00 88.38 98 ALA A CA 1
ATOM 801 C C . ALA A 1 98 ? -14.877 9.971 14.070 1.00 88.38 98 ALA A C 1
ATOM 803 O O . ALA A 1 98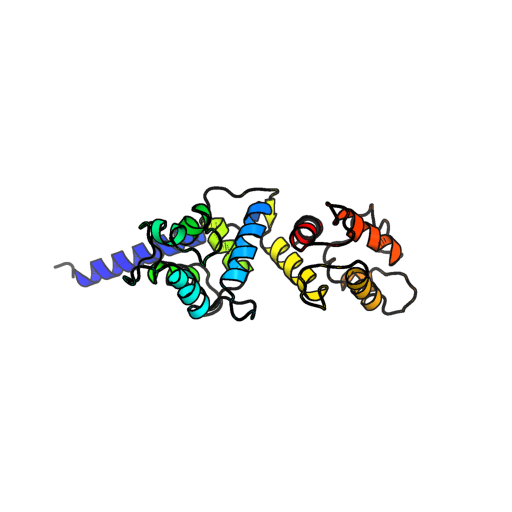 ? -14.701 11.162 13.781 1.00 88.38 98 ALA A O 1
ATOM 804 N N . ASN A 1 99 ? -15.654 9.585 15.083 1.00 89.94 99 ASN A N 1
ATOM 805 C CA . ASN A 1 99 ? -16.376 10.507 15.951 1.00 89.94 99 ASN A CA 1
ATOM 806 C C . ASN A 1 99 ? -15.621 10.804 17.272 1.00 89.94 99 ASN A C 1
ATOM 808 O O . ASN A 1 99 ? -16.002 11.746 17.974 1.00 89.94 99 ASN A O 1
ATOM 812 N N . ASN A 1 100 ? -14.501 10.115 17.529 1.00 91.56 100 ASN A N 1
ATOM 813 C CA . ASN A 1 100 ? -13.658 10.199 18.725 1.00 91.56 100 ASN A CA 1
ATOM 814 C C . ASN A 1 100 ? -14.425 9.902 20.022 1.00 91.56 100 ASN A C 1
ATOM 816 O O . ASN A 1 100 ? -14.222 10.591 21.032 1.00 91.56 100 ASN A O 1
ATOM 820 N N . ASP A 1 101 ? -15.346 8.939 19.995 1.00 94.75 101 ASP A N 1
ATOM 821 C CA . ASP A 1 101 ? -16.099 8.511 21.177 1.00 94.75 101 ASP A CA 1
ATOM 822 C C . ASP A 1 101 ? -15.415 7.375 21.957 1.00 94.75 101 ASP A C 1
ATOM 824 O O . ASP A 1 101 ? -15.831 7.071 23.081 1.00 94.75 101 ASP A O 1
ATOM 828 N N . GLY A 1 102 ? -14.296 6.856 21.439 1.00 93.62 102 GLY A N 1
ATOM 829 C CA . GLY A 1 102 ? -13.470 5.841 22.082 1.00 93.62 102 GLY A CA 1
ATOM 830 C C . GLY A 1 102 ? -13.904 4.406 21.794 1.00 93.62 102 GLY A C 1
ATOM 831 O O . GLY A 1 102 ? -13.334 3.493 22.396 1.00 93.62 102 GLY A O 1
ATOM 832 N N . VAL A 1 103 ? -14.875 4.197 20.902 1.00 95.38 103 VAL A N 1
ATOM 833 C CA . VAL A 1 103 ? -15.282 2.878 20.408 1.00 95.38 103 VAL A CA 1
ATOM 834 C C . VAL A 1 103 ? -15.328 2.870 18.880 1.00 95.38 103 VAL A C 1
ATOM 836 O O . VAL A 1 103 ? -15.415 3.916 18.252 1.00 95.38 103 VAL A O 1
ATOM 839 N N . LEU A 1 104 ? -15.241 1.689 18.266 1.00 93.75 104 LEU A N 1
ATOM 840 C CA . LEU A 1 104 ? -15.529 1.514 16.842 1.00 93.75 104 LEU A CA 1
ATOM 841 C C . LEU A 1 104 ? -16.892 0.855 16.682 1.00 93.75 104 LEU A C 1
ATOM 843 O O . LEU A 1 104 ? -17.130 -0.209 17.247 1.00 93.75 104 LEU A O 1
ATOM 847 N N . ASN A 1 105 ? -17.777 1.446 15.887 1.00 94.19 105 ASN A N 1
ATOM 848 C CA . ASN A 1 105 ? -19.084 0.866 15.583 1.00 94.19 105 ASN A CA 1
ATOM 849 C C . ASN A 1 105 ? -19.573 1.233 14.167 1.00 94.19 105 ASN A C 1
ATOM 851 O O . ASN A 1 105 ? -18.822 1.691 13.301 1.00 94.19 105 ASN A O 1
ATOM 855 N N . ASP A 1 106 ? -20.861 1.000 13.897 1.00 91.50 106 ASP A N 1
ATOM 856 C CA . ASP A 1 106 ? -21.473 1.282 12.593 1.00 91.50 106 ASP A CA 1
ATOM 857 C C . ASP A 1 106 ? -21.379 2.769 12.198 1.00 91.50 106 ASP A C 1
ATOM 859 O O . ASP A 1 106 ? -21.393 3.085 11.006 1.00 91.50 106 ASP A O 1
ATOM 863 N N . ILE A 1 107 ? -21.288 3.695 13.160 1.00 90.69 107 ILE A N 1
ATOM 864 C CA . ILE A 1 107 ? -21.100 5.127 12.884 1.00 90.69 107 ILE A CA 1
ATOM 865 C C . ILE A 1 107 ? -19.744 5.346 12.209 1.00 90.69 107 ILE A C 1
ATOM 867 O O . ILE A 1 107 ? -19.678 6.042 11.194 1.00 90.69 107 ILE A O 1
ATOM 871 N N . ASP A 1 108 ? -18.692 4.704 12.709 1.00 90.69 108 ASP A N 1
ATOM 872 C CA . ASP A 1 108 ? -17.337 4.821 12.168 1.00 90.69 108 ASP A CA 1
ATOM 873 C C . ASP A 1 108 ? -17.217 4.185 10.791 1.00 90.69 108 ASP A C 1
ATOM 875 O O . ASP A 1 108 ? -16.644 4.788 9.880 1.00 90.69 108 ASP A O 1
ATOM 879 N N . VAL A 1 109 ? -17.843 3.018 10.598 1.00 89.69 109 VAL A N 1
ATOM 880 C CA . VAL A 1 109 ? -17.935 2.376 9.278 1.00 89.69 109 VAL A CA 1
ATOM 881 C C . VAL A 1 109 ? -18.612 3.311 8.285 1.00 89.69 109 VAL A C 1
ATOM 883 O O . VAL A 1 109 ? -18.065 3.558 7.213 1.00 89.69 109 VAL A O 1
ATOM 886 N N . ASN A 1 110 ? -19.772 3.876 8.633 1.00 87.88 110 ASN A N 1
ATOM 887 C CA . ASN A 1 110 ? -20.479 4.815 7.761 1.00 87.88 110 ASN A CA 1
ATOM 888 C C . ASN A 1 110 ? -19.619 6.043 7.434 1.00 87.88 110 ASN A C 1
ATOM 890 O O . ASN A 1 110 ? -19.578 6.472 6.279 1.00 87.88 110 ASN A O 1
ATOM 894 N N . ALA A 1 111 ? -18.868 6.558 8.409 1.00 85.56 111 ALA A N 1
ATOM 895 C CA . ALA A 1 111 ? -18.000 7.712 8.217 1.00 85.56 111 ALA A CA 1
ATOM 896 C C . ALA A 1 111 ? -16.881 7.475 7.185 1.00 85.56 111 ALA A C 1
ATOM 898 O O . ALA A 1 111 ? -16.418 8.440 6.573 1.00 85.56 111 ALA A O 1
ATOM 899 N N . VAL A 1 112 ? -16.446 6.227 6.954 1.00 83.25 112 VAL A N 1
ATOM 900 C CA . VAL A 1 112 ? -15.502 5.897 5.866 1.00 83.25 112 VAL A CA 1
ATOM 901 C C . VAL A 1 112 ? -16.114 6.236 4.498 1.00 83.25 112 VAL A C 1
ATOM 903 O O . VAL A 1 112 ? -15.462 6.868 3.669 1.00 83.25 112 VAL A O 1
ATOM 906 N N . PHE A 1 113 ? -17.388 5.901 4.282 1.00 83.88 113 PHE A N 1
ATOM 907 C CA . PHE A 1 113 ? -18.083 6.075 2.997 1.00 83.88 113 PHE A CA 1
ATOM 908 C C . PHE A 1 113 ? -18.704 7.467 2.807 1.00 83.88 113 PHE A C 1
ATOM 910 O O . PHE A 1 113 ? -19.073 7.837 1.694 1.00 83.88 113 PHE A O 1
ATOM 917 N N . GLU A 1 114 ? -18.830 8.256 3.875 1.00 79.31 114 GLU A N 1
ATOM 918 C CA . GLU A 1 114 ? -19.364 9.624 3.819 1.00 79.31 114 GLU A CA 1
ATOM 919 C C . GLU A 1 114 ? -18.294 10.686 3.510 1.00 79.31 114 GLU A C 1
ATOM 921 O O . GLU A 1 114 ? -18.630 11.785 3.054 1.00 79.31 114 GLU A O 1
ATOM 926 N N . MET A 1 115 ? -17.016 10.375 3.762 1.00 67.00 115 MET A N 1
ATOM 927 C CA . MET A 1 115 ? -15.914 11.345 3.767 1.00 67.00 115 MET A CA 1
ATOM 928 C C . MET A 1 115 ? -15.366 11.682 2.369 1.00 67.00 115 MET A C 1
ATOM 930 O O . MET A 1 115 ? -14.822 12.773 2.183 1.00 67.00 115 MET A O 1
ATOM 934 N N . VAL A 1 116 ? -15.535 10.802 1.376 1.00 63.34 116 VAL A N 1
ATOM 935 C CA . VAL A 1 116 ? -15.052 11.025 0.003 1.00 63.34 116 VAL A CA 1
ATOM 936 C C . VAL A 1 116 ? -16.219 10.950 -0.992 1.00 63.34 116 VAL A C 1
ATOM 938 O O . VAL A 1 116 ? -16.968 9.975 -0.998 1.00 63.34 116 VAL A O 1
ATOM 941 N N . PRO A 1 117 ? -16.435 11.979 -1.835 1.00 54.25 117 PRO A N 1
ATOM 942 C CA . PRO A 1 117 ? -17.457 11.928 -2.872 1.00 54.25 117 PRO A CA 1
ATOM 943 C C . PRO A 1 117 ? -16.956 11.089 -4.053 1.00 54.25 117 PRO A C 1
ATOM 945 O O . PRO A 1 117 ? -15.971 11.480 -4.676 1.00 54.25 117 PRO A O 1
ATOM 948 N N . GLY A 1 118 ? -17.648 10.016 -4.456 1.00 51.69 118 GLY A N 1
ATOM 949 C CA . GLY A 1 118 ? -17.250 9.402 -5.730 1.00 51.69 118 GLY A CA 1
ATOM 950 C C . GLY A 1 118 ? -17.970 8.169 -6.244 1.00 51.69 118 GLY A C 1
ATOM 951 O O . GLY A 1 118 ? -18.299 8.139 -7.426 1.00 51.69 118 GLY A O 1
ATOM 952 N N . THR A 1 119 ? -18.211 7.151 -5.427 1.00 52.38 119 THR A N 1
ATOM 953 C CA . THR A 1 119 ? -18.281 5.791 -6.006 1.00 52.38 119 THR A CA 1
ATOM 954 C C . THR A 1 119 ? -19.548 5.005 -5.672 1.00 52.38 119 THR A C 1
ATOM 956 O O . THR A 1 119 ? -19.942 4.132 -6.441 1.00 52.38 119 THR A O 1
ATOM 959 N N . GLY A 1 120 ? -20.245 5.359 -4.590 1.00 57.09 120 GLY A N 1
ATOM 960 C CA . GLY A 1 120 ? -21.377 4.583 -4.089 1.00 57.09 120 GLY A CA 1
ATOM 961 C C . GLY A 1 120 ? -20.895 3.334 -3.355 1.00 57.09 120 GLY A C 1
ATOM 962 O O . GLY A 1 120 ? -20.521 2.357 -3.980 1.00 57.09 120 GLY A O 1
ATOM 963 N N . ASN A 1 121 ? -20.946 3.364 -2.023 1.00 75.12 121 ASN A N 1
ATOM 964 C CA . ASN A 1 121 ? -20.708 2.228 -1.119 1.00 75.12 121 ASN A CA 1
ATOM 965 C C . ASN A 1 121 ? -19.412 1.409 -1.340 1.00 75.12 121 ASN A C 1
ATOM 967 O O . ASN A 1 121 ? -19.332 0.295 -0.823 1.00 75.12 121 ASN A O 1
ATOM 971 N N . ILE A 1 122 ? -18.423 1.931 -2.077 1.00 87.38 122 ILE A N 1
ATOM 972 C CA . ILE A 1 122 ? -17.107 1.310 -2.291 1.00 87.38 122 ILE A CA 1
ATOM 973 C C . ILE A 1 122 ? -15.993 2.327 -2.019 1.00 87.38 122 ILE A C 1
ATOM 975 O O . ILE A 1 122 ? -16.194 3.516 -2.249 1.00 87.38 122 ILE A O 1
ATOM 979 N N . VAL A 1 123 ? -14.838 1.882 -1.540 1.00 89.62 123 VAL A N 1
ATOM 980 C CA . VAL A 1 123 ? -13.676 2.731 -1.240 1.00 89.62 123 VAL A CA 1
ATOM 981 C C . VAL A 1 123 ? -12.429 2.087 -1.830 1.00 89.62 123 VAL A C 1
ATOM 983 O O . VAL A 1 123 ? -12.068 0.973 -1.454 1.00 89.62 123 VAL A O 1
ATOM 986 N N . ASP A 1 124 ? -11.770 2.772 -2.761 1.00 91.56 124 ASP A N 1
ATOM 987 C CA . ASP A 1 124 ? -10.512 2.283 -3.335 1.00 91.56 124 ASP A CA 1
ATOM 988 C C . ASP A 1 124 ? -9.295 2.603 -2.442 1.00 91.56 124 ASP A C 1
ATOM 990 O O . ASP A 1 124 ? -9.384 3.355 -1.465 1.00 91.56 124 ASP A O 1
ATOM 994 N N . LEU A 1 125 ? -8.126 2.037 -2.770 1.00 93.00 125 LEU A N 1
ATOM 995 C CA . LEU A 1 125 ? -6.891 2.279 -2.016 1.00 93.00 125 LEU A CA 1
ATOM 996 C C . LEU A 1 125 ? -6.540 3.774 -1.916 1.00 93.00 125 LEU A C 1
ATOM 998 O O . LEU A 1 125 ? -6.052 4.225 -0.881 1.00 93.00 125 LEU A O 1
ATOM 1002 N N . GLN A 1 126 ? -6.772 4.569 -2.964 1.00 92.62 126 GLN A N 1
ATOM 1003 C CA . GLN A 1 126 ? -6.450 5.995 -2.937 1.00 92.62 126 GLN A CA 1
ATOM 1004 C C . GLN A 1 126 ? -7.348 6.737 -1.952 1.00 92.62 126 GLN A C 1
ATOM 1006 O O . GLN A 1 126 ? -6.852 7.544 -1.160 1.00 92.62 126 GLN A O 1
ATOM 1011 N N . GLU A 1 127 ? -8.650 6.469 -1.996 1.00 89.88 127 GLU A N 1
ATOM 1012 C CA . GLU A 1 127 ? -9.639 7.034 -1.083 1.00 89.88 127 GLU A CA 1
ATOM 1013 C C . GLU A 1 127 ? -9.326 6.629 0.360 1.00 89.88 127 GLU A C 1
ATOM 1015 O O . GLU A 1 127 ? -9.258 7.495 1.234 1.00 89.88 127 GLU A O 1
ATOM 1020 N N . PHE A 1 128 ? -9.007 5.355 0.596 1.00 91.50 128 PHE A N 1
ATOM 1021 C CA . PHE A 1 128 ? -8.613 4.850 1.909 1.00 91.50 128 PHE A CA 1
ATOM 1022 C C . PHE A 1 128 ? -7.349 5.546 2.439 1.00 91.50 128 PHE A C 1
ATOM 1024 O O . PHE A 1 128 ? -7.372 6.166 3.501 1.00 91.50 128 PHE A O 1
ATOM 1031 N N . LEU A 1 129 ? -6.250 5.561 1.678 1.00 92.81 129 LEU A N 1
ATOM 1032 C CA . LEU A 1 129 ? -5.018 6.258 2.080 1.00 92.81 129 LEU A CA 1
ATOM 1033 C C . LEU A 1 129 ? -5.271 7.739 2.392 1.00 92.81 129 LEU A C 1
ATOM 1035 O O . LEU A 1 129 ? -4.715 8.291 3.347 1.00 92.81 129 LEU A O 1
ATOM 1039 N N . THR A 1 130 ? -6.128 8.378 1.602 1.00 90.31 130 THR A N 1
ATOM 1040 C CA . THR A 1 130 ? -6.496 9.786 1.746 1.00 90.31 130 THR A CA 1
ATOM 1041 C C . THR A 1 130 ? -7.283 10.041 3.032 1.00 90.31 130 THR A C 1
ATOM 1043 O O . THR A 1 130 ? -6.920 10.938 3.796 1.00 90.31 130 THR A O 1
ATOM 1046 N N . ILE A 1 131 ? -8.313 9.239 3.317 1.00 87.88 131 ILE A N 1
ATOM 1047 C CA . ILE A 1 131 ? -9.125 9.338 4.540 1.00 87.88 131 ILE A CA 1
ATOM 1048 C C . ILE A 1 131 ? -8.238 9.179 5.777 1.00 87.88 131 ILE A C 1
ATOM 1050 O O . ILE A 1 131 ? -8.194 10.063 6.636 1.00 87.88 131 ILE A O 1
ATOM 1054 N N . TYR A 1 132 ? -7.490 8.080 5.853 1.00 88.31 132 TYR A N 1
ATOM 1055 C CA . TYR A 1 132 ? -6.772 7.710 7.071 1.00 88.31 132 TYR A CA 1
ATOM 1056 C C . TYR A 1 132 ? -5.583 8.627 7.330 1.00 88.31 132 TYR A C 1
ATOM 1058 O O . TYR A 1 132 ? -5.409 9.105 8.450 1.00 88.31 132 TYR A O 1
ATOM 1066 N N . SER A 1 133 ? -4.807 8.976 6.300 1.00 90.50 133 SER A N 1
ATOM 1067 C CA . SER A 1 133 ? -3.705 9.929 6.480 1.00 90.50 133 SER A CA 1
ATOM 1068 C C . SER A 1 133 ? -4.189 11.311 6.933 1.00 90.50 133 SER A C 1
ATOM 1070 O O . SER A 1 133 ? -3.478 11.984 7.679 1.00 90.50 133 SER A O 1
ATOM 1072 N N . SER A 1 134 ? -5.401 11.720 6.538 1.00 87.56 134 SER A N 1
ATOM 1073 C CA . SER A 1 134 ? -6.011 12.993 6.949 1.00 87.56 134 SER A CA 1
ATOM 1074 C C . SER A 1 134 ? -6.491 12.993 8.402 1.00 87.56 134 SER A C 1
ATOM 1076 O O . SER A 1 134 ? -6.516 14.053 9.026 1.00 87.56 134 SER A O 1
ATOM 1078 N N . ARG A 1 135 ? -6.839 11.822 8.953 1.00 86.25 135 ARG A N 1
ATOM 1079 C CA . ARG A 1 135 ? -7.236 11.649 10.362 1.00 86.25 135 ARG A CA 1
ATOM 1080 C C . ARG A 1 135 ? -6.039 11.558 11.312 1.00 86.25 135 ARG A C 1
ATOM 1082 O O . ARG A 1 135 ? -6.163 11.872 12.490 1.00 86.25 135 ARG A O 1
ATOM 1089 N N . MET A 1 136 ? -4.864 11.176 10.813 1.00 83.62 136 MET A N 1
ATOM 1090 C CA . MET A 1 136 ? -3.645 11.130 11.622 1.00 83.62 136 MET A CA 1
ATOM 1091 C C . MET A 1 136 ? -3.113 12.537 11.936 1.00 83.62 136 MET A C 1
ATOM 1093 O O . MET A 1 136 ? -3.019 13.398 11.058 1.00 83.62 136 MET A O 1
ATOM 1097 N N . ASN A 1 137 ? -2.654 12.746 13.174 1.00 81.00 137 ASN A N 1
ATOM 1098 C CA . ASN A 1 137 ? -1.974 13.987 13.570 1.00 81.00 137 ASN A CA 1
ATOM 1099 C C . ASN A 1 137 ? -0.663 14.180 12.789 1.00 81.00 137 ASN A C 1
ATOM 1101 O O . ASN A 1 137 ? -0.416 15.237 12.207 1.00 81.00 137 ASN A O 1
ATOM 1105 N N . GLU A 1 138 ? 0.156 13.132 12.705 1.00 86.06 138 GLU A N 1
ATOM 1106 C CA . GLU A 1 138 ? 1.449 13.136 12.021 1.00 86.06 138 GLU A CA 1
ATOM 1107 C C . GLU A 1 138 ? 1.597 11.897 11.134 1.00 86.06 138 GLU A C 1
ATOM 1109 O O . GLU A 1 138 ? 1.024 10.843 11.399 1.00 86.06 138 GLU A O 1
ATOM 1114 N N . THR A 1 139 ? 2.388 12.026 10.068 1.00 92.00 139 THR A N 1
ATOM 1115 C CA . THR A 1 139 ? 2.773 10.902 9.202 1.00 92.00 139 THR A CA 1
ATOM 1116 C C . THR A 1 139 ? 4.288 10.785 9.152 1.00 92.00 139 THR A C 1
ATOM 1118 O O . THR A 1 139 ? 4.990 11.787 9.254 1.00 92.00 139 THR A O 1
ATOM 1121 N N . THR A 1 140 ? 4.791 9.570 8.958 1.00 93.88 140 THR A N 1
ATOM 1122 C CA . THR A 1 140 ? 6.213 9.232 9.095 1.00 93.88 140 THR A CA 1
ATOM 1123 C C . THR A 1 140 ? 6.840 8.798 7.774 1.00 93.88 140 THR A C 1
ATOM 1125 O O . THR A 1 140 ? 6.177 8.224 6.911 1.00 93.88 140 THR A O 1
ATOM 1128 N N . GLY A 1 141 ? 8.143 9.044 7.635 1.00 93.62 141 GLY A N 1
ATOM 1129 C CA . GLY A 1 141 ? 8.911 8.748 6.425 1.00 93.62 141 GLY A CA 1
ATOM 1130 C C . GLY A 1 141 ? 8.949 9.913 5.425 1.00 93.62 141 GLY A C 1
ATOM 1131 O O . GLY A 1 141 ? 8.365 10.967 5.682 1.00 93.62 141 GLY A O 1
ATOM 1132 N N . PRO A 1 142 ? 9.663 9.748 4.296 1.00 94.12 142 PRO A N 1
ATOM 1133 C CA . PRO A 1 142 ? 9.715 10.753 3.234 1.00 94.12 142 PRO A CA 1
ATOM 1134 C C . PRO A 1 142 ? 8.315 11.080 2.712 1.00 94.12 142 PRO A C 1
ATOM 1136 O O . PRO A 1 142 ? 7.489 10.181 2.595 1.00 94.12 142 PRO A O 1
ATOM 1139 N N . VAL A 1 143 ? 8.047 12.347 2.401 1.00 94.69 143 VAL A N 1
ATOM 1140 C CA . VAL A 1 143 ? 6.741 12.777 1.880 1.00 94.69 143 VAL A CA 1
ATOM 1141 C C . VAL A 1 143 ? 6.596 12.355 0.418 1.00 94.69 143 VAL A C 1
ATOM 1143 O O . VAL A 1 143 ? 7.500 12.589 -0.381 1.00 94.69 143 VAL A O 1
ATOM 1146 N N . MET A 1 144 ? 5.450 11.766 0.075 1.00 93.69 144 MET A N 1
ATOM 1147 C CA . MET A 1 144 ? 5.078 11.372 -1.284 1.00 93.69 144 MET A CA 1
ATOM 1148 C C . MET A 1 144 ? 3.620 11.750 -1.557 1.00 93.69 144 MET A C 1
ATOM 1150 O O . MET A 1 144 ? 2.772 11.663 -0.665 1.00 93.69 144 MET A O 1
ATOM 1154 N N . LYS A 1 145 ? 3.315 12.138 -2.802 1.00 93.69 145 LYS A N 1
ATOM 1155 C CA . LYS A 1 145 ? 1.928 12.300 -3.258 1.00 93.69 145 LYS A CA 1
ATOM 1156 C C . LYS A 1 145 ? 1.207 10.952 -3.166 1.00 93.69 145 LYS A C 1
ATOM 1158 O O . LYS A 1 145 ? 1.697 9.965 -3.711 1.00 93.69 145 LYS A O 1
ATOM 1163 N N . ILE A 1 146 ? 0.017 10.918 -2.570 1.00 93.88 146 ILE A N 1
ATOM 1164 C CA . ILE A 1 146 ? -0.779 9.683 -2.429 1.00 93.88 146 ILE A CA 1
ATOM 1165 C C . ILE A 1 146 ? -1.070 9.063 -3.803 1.00 93.88 146 ILE A C 1
ATOM 1167 O O . ILE A 1 146 ? -0.950 7.858 -3.985 1.00 93.88 146 ILE A O 1
ATOM 1171 N N . GLN A 1 147 ? -1.349 9.887 -4.812 1.00 91.44 147 GLN A N 1
ATOM 1172 C CA . GLN A 1 147 ? -1.541 9.411 -6.183 1.00 91.44 147 GLN A CA 1
ATOM 1173 C C . GLN A 1 147 ? -0.287 8.728 -6.762 1.00 91.44 147 GLN A C 1
ATOM 1175 O O . GLN A 1 147 ? -0.404 7.745 -7.488 1.00 91.44 147 GLN A O 1
ATOM 1180 N N . SER A 1 148 ? 0.918 9.228 -6.454 1.00 90.69 148 SER A N 1
ATOM 1181 C CA . SER A 1 148 ? 2.171 8.602 -6.904 1.00 90.69 148 SER A CA 1
ATOM 1182 C C . SER A 1 148 ? 2.395 7.258 -6.208 1.00 90.69 148 SER A C 1
ATOM 1184 O O . SER A 1 148 ? 2.819 6.309 -6.855 1.00 90.69 148 SER A O 1
ATOM 1186 N N . PHE A 1 149 ? 2.039 7.157 -4.923 1.00 94.75 149 PHE A N 1
ATOM 1187 C CA . PHE A 1 149 ? 2.040 5.893 -4.185 1.00 94.75 149 PHE A CA 1
ATOM 1188 C C . PHE A 1 149 ? 1.118 4.862 -4.847 1.00 94.75 149 PHE A C 1
ATOM 1190 O O . PHE A 1 149 ? 1.558 3.769 -5.182 1.00 94.75 149 PHE A O 1
ATOM 1197 N N . VAL A 1 150 ? -0.146 5.226 -5.092 1.00 92.75 150 VAL A N 1
ATOM 1198 C CA . VAL A 1 150 ? -1.150 4.322 -5.685 1.00 92.75 150 VAL A CA 1
ATOM 1199 C C . VAL A 1 150 ? -0.787 3.936 -7.114 1.00 92.75 150 VAL A C 1
ATOM 1201 O O . VAL A 1 150 ? -1.066 2.822 -7.545 1.00 92.75 150 VAL A O 1
ATOM 1204 N N . GLN A 1 151 ? -0.161 4.837 -7.869 1.00 88.38 151 GLN A N 1
ATOM 1205 C CA . GLN A 1 151 ? 0.330 4.480 -9.190 1.00 88.38 151 GLN A CA 1
ATOM 1206 C C . GLN A 1 151 ? 1.463 3.451 -9.093 1.00 88.38 151 GLN A C 1
ATOM 1208 O O . GLN A 1 151 ? 1.386 2.444 -9.778 1.00 88.38 151 GLN A O 1
ATOM 1213 N N . ALA A 1 152 ? 2.446 3.640 -8.207 1.00 89.69 152 ALA A N 1
ATOM 1214 C CA . ALA A 1 152 ? 3.505 2.649 -8.006 1.00 89.69 152 ALA A CA 1
ATOM 1215 C C . ALA A 1 152 ? 2.967 1.293 -7.510 1.00 89.69 152 ALA A C 1
ATOM 1217 O O . ALA A 1 152 ? 3.468 0.257 -7.926 1.00 89.69 152 ALA A O 1
ATOM 1218 N N . GLU A 1 153 ? 1.931 1.284 -6.670 1.00 91.75 153 GLU A N 1
ATOM 1219 C CA . GLU A 1 153 ? 1.232 0.055 -6.271 1.00 91.75 153 GLU A CA 1
ATOM 1220 C C . GLU A 1 153 ? 0.663 -0.693 -7.483 1.00 91.75 153 GLU A C 1
ATOM 1222 O O . GLU A 1 153 ? 0.923 -1.875 -7.673 1.00 91.75 153 GLU A O 1
ATOM 1227 N N . ARG A 1 154 ? -0.103 0.004 -8.328 1.00 87.81 154 ARG A N 1
ATOM 1228 C CA . ARG A 1 154 ? -0.697 -0.596 -9.532 1.00 87.81 154 ARG A CA 1
ATOM 1229 C C . ARG A 1 154 ? 0.373 -1.140 -10.464 1.00 87.81 154 ARG A C 1
ATOM 1231 O O . ARG A 1 154 ? 0.187 -2.189 -11.064 1.00 87.81 154 ARG A O 1
ATOM 1238 N N . ASP A 1 155 ? 1.474 -0.413 -10.581 1.00 85.19 155 ASP A N 1
ATOM 1239 C CA . ASP A 1 155 ? 2.608 -0.808 -11.396 1.00 85.19 155 ASP A CA 1
ATOM 1240 C C . ASP A 1 155 ? 3.249 -2.094 -10.859 1.00 85.19 155 ASP A C 1
ATOM 1242 O O . ASP A 1 155 ? 3.545 -2.991 -11.642 1.00 85.19 155 ASP A O 1
ATOM 1246 N N . PHE A 1 156 ? 3.408 -2.207 -9.538 1.00 89.12 156 PHE A N 1
ATOM 1247 C CA . PHE A 1 156 ? 3.885 -3.421 -8.881 1.00 89.12 156 PHE A CA 1
ATOM 1248 C C . PHE A 1 156 ? 2.980 -4.618 -9.198 1.00 89.12 156 PHE A C 1
ATOM 1250 O O . PHE A 1 156 ? 3.470 -5.615 -9.716 1.00 89.12 156 PHE A O 1
ATOM 1257 N N . LEU A 1 157 ? 1.668 -4.490 -8.962 1.00 86.81 157 LEU A N 1
ATOM 1258 C CA . LEU A 1 157 ? 0.692 -5.573 -9.157 1.00 86.81 157 LEU A CA 1
ATOM 1259 C C . LEU A 1 157 ? 0.592 -6.043 -10.617 1.00 86.81 157 LEU A C 1
ATOM 1261 O O . LEU A 1 157 ? 0.252 -7.185 -10.884 1.00 86.81 157 LEU A O 1
ATOM 1265 N N . ILE A 1 158 ? 0.881 -5.169 -11.586 1.00 83.12 158 ILE A N 1
ATOM 1266 C CA . ILE A 1 158 ? 0.926 -5.560 -13.003 1.00 83.12 158 ILE A CA 1
ATOM 1267 C C . ILE A 1 158 ? 2.146 -6.444 -13.300 1.00 83.12 158 ILE A C 1
ATOM 1269 O O . ILE A 1 158 ? 2.051 -7.338 -14.136 1.00 83.12 158 ILE A O 1
ATOM 1273 N N . ILE A 1 159 ? 3.288 -6.166 -12.661 1.00 84.75 159 ILE A N 1
ATOM 1274 C CA . ILE A 1 159 ? 4.553 -6.884 -12.889 1.00 84.75 159 ILE A CA 1
ATOM 1275 C C . ILE A 1 159 ? 4.582 -8.203 -12.107 1.00 84.75 159 ILE A C 1
ATOM 1277 O O . ILE A 1 159 ? 5.204 -9.166 -12.553 1.00 84.75 159 ILE A O 1
ATOM 1281 N N . ASP A 1 160 ? 3.937 -8.233 -10.942 1.00 88.75 160 ASP A N 1
ATOM 1282 C CA . ASP A 1 160 ? 3.867 -9.384 -10.043 1.00 88.75 160 ASP A CA 1
ATOM 1283 C C . ASP A 1 160 ? 2.915 -10.466 -10.582 1.00 88.75 160 ASP A C 1
ATOM 1285 O O . ASP A 1 160 ? 1.837 -10.703 -10.049 1.00 88.75 160 ASP A O 1
ATOM 1289 N N . GLU A 1 161 ? 3.285 -11.116 -11.691 1.00 84.50 161 GLU A N 1
ATOM 1290 C CA . GLU A 1 161 ? 2.406 -12.060 -12.402 1.00 84.50 161 GLU A CA 1
ATOM 1291 C C . GLU A 1 161 ? 1.913 -13.237 -11.542 1.00 84.50 161 GLU A C 1
ATOM 1293 O O . GLU A 1 161 ? 0.932 -13.896 -11.905 1.00 84.50 161 GLU A O 1
ATOM 1298 N N . ASN A 1 162 ? 2.627 -13.564 -10.464 1.00 88.94 162 ASN A N 1
ATOM 1299 C CA . ASN A 1 162 ? 2.343 -14.723 -9.626 1.00 88.94 162 ASN A CA 1
ATOM 1300 C C . ASN A 1 162 ? 1.625 -14.364 -8.300 1.00 88.94 162 ASN A C 1
ATOM 1302 O O . ASN A 1 162 ? 1.286 -15.292 -7.557 1.00 88.94 162 ASN A O 1
ATOM 1306 N N . ASP A 1 163 ? 1.365 -13.070 -8.052 1.00 89.00 163 ASP A N 1
ATOM 1307 C CA . ASP A 1 163 ? 0.730 -12.499 -6.851 1.00 89.00 163 ASP A CA 1
ATOM 1308 C C . ASP A 1 163 ? 1.390 -12.919 -5.515 1.00 89.00 163 ASP A C 1
ATOM 1310 O O . ASP A 1 163 ? 0.733 -13.024 -4.471 1.00 89.00 163 ASP A O 1
ATOM 1314 N N . ASP A 1 164 ? 2.702 -13.177 -5.498 1.00 93.12 164 ASP A N 1
ATOM 1315 C CA . ASP A 1 164 ? 3.429 -13.535 -4.274 1.00 93.12 164 ASP A CA 1
ATOM 1316 C C . ASP A 1 164 ? 3.941 -12.317 -3.482 1.00 93.12 164 ASP A C 1
ATOM 1318 O O . ASP A 1 164 ? 4.509 -12.479 -2.395 1.00 93.12 164 ASP A O 1
ATOM 1322 N N . ASN A 1 165 ? 3.639 -11.100 -3.954 1.00 91.75 165 ASN A N 1
ATOM 1323 C CA . ASN A 1 165 ? 4.076 -9.813 -3.412 1.00 91.75 165 ASN A CA 1
ATOM 1324 C C . ASN A 1 165 ? 5.602 -9.619 -3.445 1.00 91.75 165 ASN A C 1
ATOM 1326 O O . ASN A 1 165 ? 6.151 -8.834 -2.653 1.00 91.75 165 ASN A O 1
ATOM 1330 N N . ILE A 1 166 ? 6.292 -10.301 -4.362 1.00 94.44 166 ILE A N 1
ATOM 1331 C CA . ILE A 1 166 ? 7.741 -10.256 -4.525 1.00 94.44 166 ILE A CA 1
ATOM 1332 C C . ILE A 1 166 ? 8.096 -10.196 -6.014 1.00 94.44 166 ILE A C 1
ATOM 1334 O O . ILE A 1 166 ? 7.985 -11.170 -6.742 1.00 94.44 166 ILE A O 1
ATOM 1338 N N . LEU A 1 167 ? 8.695 -9.088 -6.461 1.00 91.88 167 LEU A N 1
ATOM 1339 C CA . LEU A 1 167 ? 9.212 -9.043 -7.830 1.00 91.88 167 LEU A CA 1
ATOM 1340 C C . LEU A 1 167 ? 10.597 -9.667 -7.913 1.00 91.88 167 LEU A C 1
ATOM 1342 O O . LEU A 1 167 ? 11.579 -9.168 -7.351 1.00 91.88 167 LEU A O 1
ATOM 1346 N N . THR A 1 168 ? 10.707 -10.714 -8.715 1.00 92.12 168 THR A N 1
ATOM 1347 C CA . THR A 1 168 ? 11.989 -11.256 -9.144 1.00 92.12 168 THR A CA 1
ATOM 1348 C C . THR A 1 168 ? 12.587 -10.428 -10.282 1.00 92.12 168 THR A C 1
ATOM 1350 O O . THR A 1 168 ? 11.912 -9.703 -11.017 1.00 92.12 168 THR A O 1
ATOM 1353 N N . ARG A 1 169 ? 13.896 -10.589 -10.509 1.00 89.19 169 ARG A N 1
ATOM 1354 C CA . ARG A 1 169 ? 14.568 -9.988 -11.674 1.00 89.19 169 ARG A CA 1
ATOM 1355 C C . ARG A 1 169 ? 13.956 -10.417 -13.007 1.00 89.19 169 ARG A C 1
ATOM 1357 O O . ARG A 1 169 ? 14.070 -9.671 -13.974 1.00 89.19 169 ARG A O 1
ATOM 1364 N N . GLU A 1 170 ? 13.397 -11.623 -13.102 1.00 87.75 170 GLU A N 1
ATOM 1365 C CA . GLU A 1 170 ? 12.831 -12.100 -14.366 1.00 87.75 170 GLU A CA 1
ATOM 1366 C C . GLU A 1 170 ? 11.434 -11.535 -14.624 1.00 87.75 170 GLU A C 1
ATOM 1368 O O . GLU A 1 170 ? 11.194 -11.138 -15.762 1.00 87.75 170 GLU A O 1
ATOM 1373 N N . GLU A 1 171 ? 10.583 -11.400 -13.601 1.00 87.81 171 GLU A N 1
ATOM 1374 C CA . GLU A 1 171 ? 9.316 -10.650 -13.703 1.00 87.81 171 GLU A CA 1
ATOM 1375 C C . GLU A 1 171 ? 9.590 -9.197 -14.072 1.00 87.81 171 GLU A C 1
ATOM 1377 O O . GLU A 1 171 ? 9.085 -8.702 -15.078 1.00 87.81 171 GLU A O 1
ATOM 1382 N N . PHE A 1 172 ? 10.518 -8.550 -13.359 1.00 84.44 172 PHE A N 1
ATOM 1383 C CA . PHE A 1 172 ? 10.886 -7.172 -13.659 1.00 84.44 172 PHE A CA 1
AT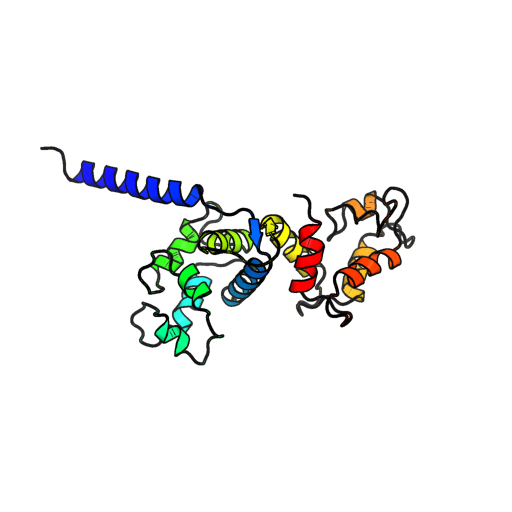OM 1384 C C . PHE A 1 172 ? 11.358 -7.018 -15.108 1.00 84.44 172 PHE A C 1
ATOM 1386 O O . PHE A 1 172 ? 10.897 -6.115 -15.789 1.00 84.44 172 PHE A O 1
ATOM 1393 N N . LYS A 1 173 ? 12.216 -7.915 -15.623 1.00 81.06 173 LYS A N 1
ATOM 1394 C CA . LYS A 1 173 ? 12.680 -7.899 -17.028 1.00 81.06 173 LYS A CA 1
ATOM 1395 C C . LYS A 1 173 ? 11.590 -8.206 -18.050 1.00 81.06 173 LYS A C 1
ATOM 1397 O O . LYS A 1 173 ? 11.738 -7.779 -19.198 1.00 81.06 173 LYS A O 1
ATOM 1402 N N . LEU A 1 174 ? 10.585 -9.011 -17.705 1.00 78.81 174 LEU A N 1
ATOM 1403 C CA . LEU A 1 174 ? 9.565 -9.458 -18.650 1.00 78.81 174 LEU A CA 1
ATOM 1404 C C . LEU A 1 174 ? 8.837 -8.260 -19.258 1.00 78.81 174 LEU A C 1
ATOM 1406 O O . LEU A 1 174 ? 8.759 -8.175 -20.483 1.00 78.81 174 LEU A O 1
ATOM 1410 N N . GLU A 1 175 ? 8.457 -7.283 -18.440 1.00 73.12 175 GLU A N 1
ATOM 1411 C CA . GLU A 1 175 ? 7.833 -6.048 -18.921 1.00 73.12 175 GLU A CA 1
ATOM 1412 C C . GLU A 1 175 ? 8.725 -5.276 -19.901 1.00 73.12 175 GLU A C 1
ATOM 1414 O O . GLU A 1 175 ? 8.255 -4.776 -20.926 1.00 73.12 175 GLU A O 1
ATOM 1419 N N . PHE A 1 176 ? 10.043 -5.257 -19.678 1.00 72.38 176 PHE A N 1
ATOM 1420 C CA . PHE A 1 176 ? 10.971 -4.624 -20.622 1.00 72.38 176 PHE A CA 1
ATOM 1421 C C . PHE A 1 176 ? 11.080 -5.388 -21.939 1.00 72.38 176 PHE A C 1
ATOM 1423 O O . PHE A 1 176 ? 11.181 -4.773 -23.000 1.00 72.38 176 PHE A O 1
ATOM 1430 N N . ARG A 1 177 ? 10.980 -6.720 -21.910 1.00 74.19 177 ARG A N 1
ATOM 1431 C CA . ARG A 1 177 ? 10.903 -7.529 -23.135 1.00 74.19 177 ARG A CA 1
ATOM 1432 C C . ARG A 1 177 ? 9.576 -7.331 -23.873 1.00 74.19 177 ARG A C 1
ATOM 1434 O O . ARG A 1 177 ? 9.563 -7.407 -25.098 1.00 74.19 177 ARG A O 1
ATOM 1441 N N . LEU A 1 178 ? 8.470 -7.106 -23.159 1.00 74.00 178 LEU A N 1
ATOM 1442 C CA . LEU A 1 178 ? 7.163 -6.821 -23.763 1.00 74.00 178 LEU A CA 1
ATOM 1443 C C . LEU A 1 178 ? 7.119 -5.429 -24.403 1.00 74.00 178 LEU A C 1
ATOM 1445 O O . LEU A 1 178 ? 6.442 -5.230 -25.417 1.00 74.00 178 LEU A O 1
ATOM 1449 N N . ALA A 1 179 ? 7.869 -4.485 -23.842 1.00 73.50 179 ALA A N 1
ATOM 1450 C CA . ALA A 1 179 ? 7.999 -3.138 -24.367 1.00 73.50 179 ALA A CA 1
ATOM 1451 C C . ALA A 1 179 ? 8.870 -3.035 -25.628 1.00 73.50 179 ALA A C 1
ATOM 1453 O O . ALA A 1 179 ? 8.550 -2.229 -26.503 1.00 73.50 179 ALA A O 1
ATOM 1454 N N . ASP A 1 180 ? 9.920 -3.858 -25.740 1.00 75.25 180 ASP A N 1
ATOM 1455 C CA . ASP A 1 180 ? 10.775 -3.989 -26.931 1.00 75.25 180 ASP A CA 1
ATOM 1456 C C . ASP A 1 180 ? 9.995 -4.651 -28.088 1.00 75.25 180 ASP A C 1
ATOM 1458 O O . ASP A 1 180 ? 10.065 -5.858 -28.353 1.00 75.25 180 ASP A O 1
ATOM 1462 N N . LYS A 1 181 ? 9.187 -3.845 -28.786 1.00 77.06 181 LYS A N 1
ATOM 1463 C CA . LYS A 1 181 ? 8.279 -4.312 -29.843 1.00 77.06 181 LYS A CA 1
ATOM 1464 C C . LYS A 1 181 ? 9.047 -4.826 -31.047 1.00 77.06 181 LYS A C 1
ATOM 1466 O O . LYS A 1 181 ? 8.588 -5.759 -31.715 1.00 77.06 181 LYS A O 1
ATOM 1471 N N . ASN A 1 182 ? 10.168 -4.184 -31.364 1.00 80.69 182 ASN A N 1
ATOM 1472 C CA . ASN A 1 182 ? 10.985 -4.542 -32.517 1.00 80.69 182 ASN A CA 1
ATOM 1473 C C . ASN A 1 182 ? 11.971 -5.694 -32.212 1.00 80.69 182 ASN A C 1
ATOM 1475 O O . ASN A 1 182 ? 12.530 -6.267 -33.153 1.00 80.69 182 ASN A O 1
ATOM 1479 N N . LYS A 1 183 ? 12.092 -6.091 -30.935 1.00 81.75 183 LYS A N 1
ATOM 1480 C CA . LYS A 1 183 ? 12.910 -7.198 -30.418 1.00 81.75 183 LYS A CA 1
ATOM 1481 C C . LYS A 1 183 ? 14.393 -7.023 -30.719 1.00 81.75 183 LYS A C 1
ATOM 1483 O O . LYS A 1 183 ? 15.087 -8.005 -31.006 1.00 81.75 183 LYS A O 1
ATOM 1488 N N . ASN A 1 184 ? 14.869 -5.781 -30.728 1.00 80.56 184 ASN A N 1
ATOM 1489 C CA . ASN A 1 184 ? 16.259 -5.463 -31.037 1.00 80.56 184 ASN A CA 1
ATOM 1490 C C . ASN A 1 184 ? 17.157 -5.424 -29.783 1.00 80.56 184 ASN A C 1
ATOM 1492 O O . ASN A 1 184 ? 18.365 -5.212 -29.917 1.00 80.56 184 ASN A O 1
ATOM 1496 N N . GLY A 1 185 ? 16.591 -5.663 -28.594 1.00 75.31 185 GLY A N 1
ATOM 1497 C CA . GLY A 1 185 ? 17.282 -5.656 -27.304 1.00 75.31 185 GLY A CA 1
ATOM 1498 C C . GLY A 1 185 ? 17.491 -4.261 -26.708 1.00 75.31 185 GLY A C 1
ATOM 1499 O O . GLY A 1 185 ? 18.098 -4.144 -25.641 1.00 75.31 185 GLY A O 1
ATOM 1500 N N . ASN A 1 186 ? 17.002 -3.219 -27.379 1.00 77.00 186 ASN A N 1
ATOM 1501 C CA . ASN 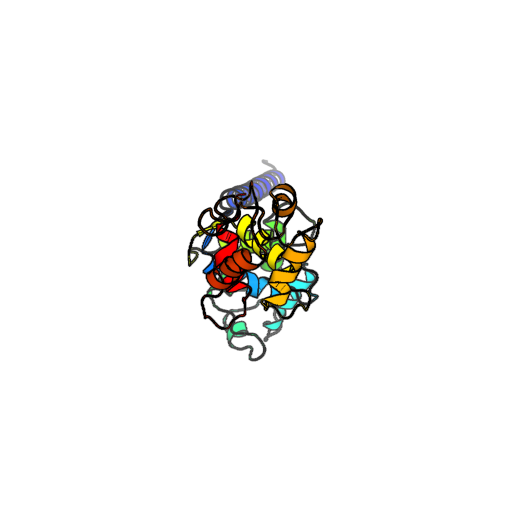A 1 186 ? 17.051 -1.833 -26.944 1.00 77.00 186 ASN A CA 1
ATOM 1502 C C . ASN A 1 186 ? 15.644 -1.249 -26.900 1.00 77.00 186 ASN A C 1
ATOM 1504 O O . ASN A 1 186 ? 14.793 -1.575 -27.716 1.00 77.00 186 ASN A O 1
ATOM 1508 N N . LEU A 1 187 ? 15.441 -0.330 -25.968 1.00 71.44 187 LEU A N 1
ATOM 1509 C CA . LEU A 1 187 ? 14.209 0.411 -25.808 1.00 71.44 187 LEU A CA 1
ATOM 1510 C C . LEU A 1 187 ? 14.391 1.817 -26.362 1.00 71.44 187 LEU A C 1
ATOM 1512 O O . LEU A 1 187 ? 15.245 2.583 -25.899 1.00 71.44 187 LEU A O 1
ATOM 1516 N N . GLU A 1 188 ? 13.580 2.148 -27.357 1.00 72.44 188 GLU A N 1
ATOM 1517 C CA . GLU A 1 188 ? 13.499 3.481 -27.945 1.00 72.44 188 GLU A CA 1
ATOM 1518 C C . GLU A 1 188 ? 12.462 4.344 -27.205 1.00 72.44 188 GLU A C 1
ATOM 1520 O O . GLU A 1 188 ? 11.544 3.832 -26.567 1.00 72.44 188 GLU A O 1
ATOM 1525 N N . GLU A 1 189 ? 12.531 5.673 -27.331 1.00 67.69 189 GLU A N 1
ATOM 1526 C CA . GLU A 1 189 ? 11.602 6.604 -26.660 1.00 67.69 189 GLU A CA 1
ATOM 1527 C C . GLU A 1 189 ? 10.116 6.229 -26.844 1.00 67.69 189 GLU A C 1
ATOM 1529 O O . GLU A 1 189 ? 9.303 6.378 -25.930 1.00 67.69 189 GLU A O 1
ATOM 1534 N N . THR A 1 190 ? 9.743 5.721 -28.023 1.00 69.00 190 THR A N 1
ATOM 1535 C CA . THR A 1 190 ? 8.355 5.319 -28.316 1.00 69.00 190 THR A CA 1
ATOM 1536 C C . THR A 1 190 ? 7.919 4.039 -27.599 1.00 69.00 190 THR A C 1
ATOM 1538 O O . THR A 1 190 ? 6.730 3.888 -27.296 1.00 69.00 190 THR A O 1
ATOM 1541 N N . GLU A 1 191 ? 8.870 3.153 -27.306 1.00 68.44 191 GLU A N 1
ATOM 1542 C CA . GLU A 1 191 ? 8.681 1.921 -26.542 1.00 68.44 191 GLU A CA 1
ATOM 1543 C C . GLU A 1 191 ? 8.630 2.256 -25.052 1.00 68.44 191 GLU A C 1
ATOM 1545 O O . GLU A 1 191 ? 7.674 1.864 -24.389 1.00 68.44 191 GLU A O 1
ATOM 1550 N N . VAL A 1 192 ? 9.535 3.118 -24.567 1.00 60.97 192 VAL A N 1
ATOM 1551 C CA . VAL A 1 192 ? 9.599 3.513 -23.150 1.00 60.97 192 VAL A CA 1
ATOM 1552 C C . VAL A 1 192 ? 8.422 4.378 -22.700 1.00 60.97 192 VAL A C 1
ATOM 1554 O O . VAL A 1 192 ? 7.921 4.193 -21.596 1.00 60.97 192 VAL A O 1
ATOM 1557 N N . ARG A 1 193 ? 7.901 5.276 -23.551 1.00 56.53 193 ARG A N 1
ATOM 1558 C CA . ARG A 1 193 ? 6.726 6.114 -23.214 1.00 56.53 193 ARG A CA 1
ATOM 1559 C C . ARG A 1 193 ? 5.474 5.314 -22.826 1.00 56.53 193 ARG A C 1
ATOM 1561 O O . ARG A 1 193 ? 4.552 5.896 -22.259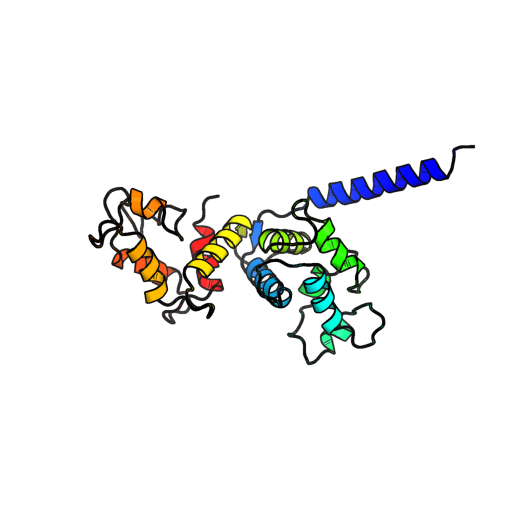 1.00 56.53 193 ARG A O 1
ATOM 1568 N N . HIS A 1 194 ? 5.419 4.023 -23.157 1.00 52.78 194 HIS A N 1
ATOM 1569 C CA . HIS A 1 194 ? 4.298 3.136 -22.845 1.00 52.78 194 HIS A CA 1
ATOM 1570 C C . HIS A 1 194 ? 4.659 2.028 -21.846 1.00 52.78 194 HIS A C 1
ATOM 1572 O O . HIS A 1 194 ? 3.836 1.143 -21.621 1.00 52.78 194 HIS A O 1
ATOM 1578 N N . MET A 1 195 ? 5.853 2.069 -21.248 1.00 58.12 195 MET A N 1
ATOM 1579 C CA . MET A 1 195 ? 6.275 1.098 -20.243 1.00 58.12 195 MET A CA 1
ATOM 1580 C C . MET A 1 195 ? 5.710 1.452 -18.883 1.00 58.12 195 MET A C 1
ATOM 1582 O O . MET A 1 195 ? 6.036 2.490 -18.303 1.00 58.12 195 MET A O 1
ATOM 1586 N N . PHE A 1 196 ? 4.911 0.548 -18.341 1.00 53.41 196 PHE A N 1
ATOM 1587 C CA . PHE A 1 196 ? 4.803 0.434 -16.899 1.00 53.41 196 PHE A CA 1
ATOM 1588 C C . PHE A 1 196 ? 6.036 -0.346 -16.414 1.00 53.41 196 PHE A C 1
ATOM 1590 O O . PHE A 1 196 ? 6.314 -1.391 -16.999 1.00 53.41 196 PHE A O 1
ATOM 1597 N N . PRO A 1 197 ? 6.860 0.187 -15.482 1.00 55.41 197 PRO A N 1
ATOM 1598 C CA . PRO A 1 197 ? 6.558 1.218 -14.480 1.00 55.41 197 PRO A CA 1
ATOM 1599 C C . PRO A 1 197 ? 7.382 2.516 -14.591 1.00 55.41 197 PRO A C 1
ATOM 1601 O O . PRO A 1 197 ? 8.067 2.937 -13.656 1.00 55.41 197 PRO A O 1
ATOM 1604 N N . MET A 1 198 ? 7.361 3.172 -15.754 1.00 52.12 198 MET A N 1
ATOM 1605 C CA . MET A 1 198 ? 8.083 4.429 -15.976 1.00 52.12 198 MET A CA 1
ATOM 1606 C C . MET A 1 198 ? 7.238 5.424 -16.760 1.00 52.12 198 MET A C 1
ATOM 1608 O O . MET A 1 198 ? 7.571 5.849 -17.862 1.00 52.12 198 MET A O 1
ATOM 1612 N N . ARG A 1 199 ? 6.157 5.902 -16.134 1.00 52.34 199 ARG A N 1
ATOM 1613 C CA . ARG A 1 199 ? 5.545 7.182 -16.549 1.00 52.34 199 ARG A CA 1
ATOM 1614 C C . ARG A 1 199 ? 6.427 8.395 -16.239 1.00 52.34 199 ARG A C 1
ATOM 1616 O O . ARG A 1 199 ? 6.082 9.523 -16.581 1.00 52.34 199 ARG A O 1
ATOM 1623 N N . SER A 1 200 ? 7.586 8.143 -15.653 1.00 47.50 200 SER A N 1
ATOM 1624 C CA . SER A 1 200 ? 8.680 9.080 -15.484 1.00 47.50 200 SER A CA 1
ATOM 1625 C C . SER A 1 200 ? 9.803 8.662 -16.396 1.00 47.50 200 SER A C 1
ATOM 1627 O O . SER A 1 200 ? 10.187 7.496 -16.397 1.00 47.50 200 SER A O 1
ATOM 1629 N N . THR A 1 201 ? 10.366 9.611 -17.134 1.00 51.81 201 THR A N 1
ATOM 1630 C CA . THR A 1 201 ? 11.654 9.416 -17.795 1.00 51.81 201 THR A CA 1
ATOM 1631 C C . THR A 1 201 ? 12.620 8.758 -16.795 1.00 51.81 201 THR A C 1
ATOM 1633 O O . THR A 1 201 ? 12.773 9.303 -15.694 1.00 51.81 201 THR A O 1
ATOM 1636 N N . PRO A 1 202 ? 13.235 7.601 -17.121 1.00 54.56 202 PRO A N 1
ATOM 1637 C CA . PRO A 1 202 ? 14.250 7.004 -16.271 1.00 54.56 202 PRO A CA 1
ATOM 1638 C C . PRO A 1 202 ? 15.301 8.067 -15.931 1.00 54.56 202 PRO A C 1
ATOM 1640 O O . PRO A 1 202 ? 15.609 8.904 -16.788 1.00 54.56 202 PRO A O 1
ATOM 1643 N N . PRO A 1 203 ? 15.857 8.065 -14.711 1.00 57.59 203 PRO A N 1
ATOM 1644 C CA . PRO A 1 203 ? 16.885 9.023 -14.331 1.00 57.59 203 PRO A CA 1
ATOM 1645 C C . PRO A 1 203 ? 18.023 9.065 -15.366 1.00 57.59 203 PRO A C 1
ATOM 1647 O O . PRO A 1 203 ? 18.473 8.014 -15.827 1.00 57.59 203 PRO A O 1
ATOM 1650 N N . GLU A 1 204 ? 18.520 10.259 -15.718 1.00 62.47 204 GLU A N 1
ATOM 1651 C CA . GLU A 1 204 ? 19.594 10.426 -16.722 1.00 62.47 204 GLU A CA 1
ATOM 1652 C C . GLU A 1 204 ? 20.858 9.614 -16.380 1.00 62.47 204 GLU A C 1
ATOM 1654 O O . GLU A 1 204 ? 21.627 9.234 -17.254 1.00 62.47 204 GLU A O 1
ATOM 1659 N N . ASN A 1 205 ? 21.094 9.312 -15.103 1.00 57.38 205 ASN A N 1
ATOM 1660 C CA . ASN A 1 205 ? 22.226 8.494 -14.667 1.00 57.38 205 ASN A CA 1
ATOM 1661 C C . ASN A 1 205 ? 22.063 6.991 -14.952 1.00 57.38 205 ASN A C 1
ATOM 1663 O O . ASN A 1 205 ? 23.038 6.259 -14.812 1.00 57.38 205 ASN A O 1
ATOM 1667 N N . ILE A 1 206 ? 20.861 6.538 -15.308 1.00 57.53 206 ILE A N 1
ATOM 1668 C CA . ILE A 1 206 ? 20.540 5.139 -15.621 1.00 57.53 206 ILE A CA 1
ATOM 1669 C C . ILE A 1 206 ? 20.286 5.006 -17.121 1.00 57.53 206 ILE A C 1
ATOM 1671 O O . ILE A 1 206 ? 20.873 4.151 -17.773 1.00 57.53 206 ILE A O 1
ATOM 1675 N N . CYS A 1 207 ? 19.476 5.909 -17.681 1.00 62.66 207 CYS A N 1
ATOM 1676 C CA . CYS A 1 207 ? 19.277 6.029 -19.119 1.00 62.66 207 CYS A CA 1
ATOM 1677 C C . CYS A 1 207 ? 19.733 7.420 -19.591 1.00 62.66 207 CYS A C 1
ATOM 1679 O O . CYS A 1 207 ? 18.925 8.349 -19.663 1.00 62.66 207 CYS A O 1
ATOM 1681 N N . PRO A 1 208 ? 21.023 7.594 -19.927 1.00 58.88 208 PRO A N 1
ATOM 1682 C CA . PRO A 1 208 ? 21.572 8.904 -20.279 1.00 58.88 208 PRO A CA 1
ATOM 1683 C C . PRO A 1 208 ? 21.018 9.484 -21.579 1.00 58.88 208 PRO A C 1
ATOM 1685 O O . PRO A 1 208 ? 21.136 10.688 -21.801 1.00 58.88 208 PRO A O 1
ATOM 1688 N N . ASN A 1 209 ? 20.424 8.664 -22.453 1.00 62.06 209 ASN A N 1
ATOM 1689 C CA . ASN A 1 209 ? 19.770 9.168 -23.655 1.00 62.06 209 ASN A CA 1
ATOM 1690 C C . ASN A 1 209 ? 18.650 8.247 -24.155 1.00 62.06 209 ASN A C 1
ATOM 1692 O O . ASN A 1 209 ? 18.830 7.457 -25.085 1.00 62.06 209 ASN A O 1
ATOM 1696 N N . ILE A 1 210 ? 17.465 8.405 -23.570 1.00 57.84 210 ILE A N 1
ATOM 1697 C CA . ILE A 1 210 ? 16.270 7.646 -23.961 1.00 57.84 210 ILE A CA 1
ATOM 1698 C C . ILE A 1 210 ? 15.776 7.947 -25.377 1.00 57.84 210 ILE A C 1
ATOM 1700 O O . ILE A 1 210 ? 15.146 7.114 -26.021 1.00 57.84 210 ILE A O 1
ATOM 1704 N N . SER A 1 211 ? 16.117 9.131 -25.884 1.00 53.59 211 SER A N 1
ATOM 1705 C CA . SER A 1 211 ? 15.896 9.542 -27.271 1.00 53.59 211 SER A CA 1
ATOM 1706 C C . SER A 1 211 ? 16.799 8.811 -28.278 1.00 53.59 211 SER A C 1
ATOM 1708 O O . SER A 1 211 ? 16.629 9.004 -29.480 1.00 53.59 211 SER A O 1
ATOM 1710 N N . VAL A 1 212 ? 17.751 7.983 -27.820 1.00 58.00 212 VAL A N 1
ATOM 1711 C CA . VAL A 1 212 ? 18.614 7.150 -28.675 1.00 58.00 212 VAL A CA 1
ATOM 1712 C C . VAL A 1 212 ? 18.366 5.659 -28.435 1.00 58.00 212 VAL A C 1
ATOM 1714 O O . VAL A 1 212 ? 17.948 4.988 -29.371 1.00 58.00 212 VAL A O 1
ATOM 1717 N N . SER A 1 213 ? 18.614 5.139 -27.225 1.00 63.16 213 SER A N 1
ATOM 1718 C CA . SER A 1 213 ? 18.377 3.726 -26.864 1.00 63.16 213 SER A CA 1
ATOM 1719 C C . SER A 1 213 ? 18.798 3.441 -25.415 1.00 63.16 213 SER A C 1
ATOM 1721 O O . SER A 1 213 ? 19.885 3.864 -25.017 1.00 63.16 213 SER A O 1
ATOM 1723 N N . CYS A 1 214 ? 18.011 2.662 -24.669 1.00 68.38 214 CYS A N 1
ATOM 1724 C CA . CYS A 1 214 ? 18.415 2.027 -23.401 1.00 68.38 214 CYS A CA 1
ATOM 1725 C C . CYS A 1 214 ? 18.458 0.506 -23.577 1.00 68.38 214 CYS A C 1
ATOM 1727 O O . CYS A 1 214 ? 17.523 -0.029 -24.169 1.00 68.38 214 CYS A O 1
ATOM 1729 N N . SER A 1 215 ? 19.464 -0.214 -23.078 1.00 72.31 215 SER A N 1
ATOM 1730 C CA . SER A 1 215 ? 19.419 -1.682 -23.142 1.00 72.31 215 SER A CA 1
ATOM 1731 C C . SER A 1 215 ? 18.561 -2.271 -22.016 1.00 72.31 215 SER A C 1
ATOM 1733 O O . SER A 1 215 ? 18.411 -1.677 -20.947 1.00 72.31 215 SER A O 1
ATOM 1735 N N . VAL A 1 216 ? 18.025 -3.477 -22.229 1.00 67.69 216 VAL A N 1
ATOM 1736 C CA . VAL A 1 216 ? 17.332 -4.242 -21.170 1.00 67.69 216 VAL A CA 1
ATOM 1737 C C . VAL A 1 216 ? 18.259 -4.526 -19.973 1.00 67.69 216 VAL A C 1
ATOM 1739 O O . VAL A 1 216 ? 17.789 -4.652 -18.845 1.00 67.69 216 VAL A O 1
ATOM 1742 N N . ASP A 1 217 ? 19.574 -4.587 -20.190 1.00 72.19 217 ASP A N 1
ATOM 1743 C CA . ASP A 1 217 ? 20.551 -4.789 -19.117 1.00 72.19 217 ASP A CA 1
ATOM 1744 C C . ASP A 1 217 ? 20.774 -3.513 -18.282 1.00 72.19 217 ASP A C 1
ATOM 1746 O O . ASP A 1 217 ? 20.921 -3.605 -17.064 1.00 72.19 217 ASP A O 1
ATOM 1750 N N . ASP A 1 218 ? 20.719 -2.320 -18.889 1.00 72.81 218 ASP A N 1
ATOM 1751 C CA . ASP A 1 218 ? 20.833 -1.038 -18.165 1.00 72.81 218 ASP A CA 1
ATOM 1752 C C . ASP A 1 218 ? 19.662 -0.831 -17.200 1.00 72.81 218 ASP A C 1
ATOM 1754 O O . ASP A 1 218 ? 19.801 -0.255 -16.121 1.00 72.81 218 ASP A O 1
ATOM 1758 N N . VAL A 1 219 ? 18.496 -1.350 -17.573 1.00 71.00 219 VAL A N 1
ATOM 1759 C CA . VAL A 1 219 ? 17.291 -1.296 -16.756 1.00 71.00 219 VAL A CA 1
ATOM 1760 C C . VAL A 1 219 ? 17.444 -2.065 -15.451 1.00 71.00 219 VAL A C 1
ATOM 1762 O O . VAL A 1 219 ? 16.880 -1.666 -14.435 1.00 71.00 219 VAL A O 1
ATOM 1765 N N . ILE A 1 220 ? 18.196 -3.165 -15.443 1.00 79.12 220 ILE A N 1
ATOM 1766 C CA . ILE A 1 220 ? 18.372 -3.955 -14.222 1.00 79.12 220 ILE A CA 1
ATOM 1767 C C . ILE A 1 220 ? 19.096 -3.164 -13.131 1.00 79.12 220 ILE A C 1
ATOM 1769 O O . ILE A 1 220 ? 18.894 -3.435 -11.951 1.00 79.12 220 ILE A O 1
ATOM 1773 N N . LEU A 1 221 ? 19.822 -2.104 -13.490 1.00 79.62 221 LEU A N 1
ATOM 1774 C CA . LEU A 1 221 ? 20.379 -1.175 -12.510 1.00 79.62 221 LEU A CA 1
ATOM 1775 C C . LEU A 1 221 ? 19.292 -0.440 -11.706 1.00 79.62 221 LEU A C 1
ATOM 1777 O O . LEU A 1 221 ? 19.562 -0.012 -10.588 1.00 79.62 221 LEU A O 1
ATOM 1781 N N . LEU A 1 222 ? 18.071 -0.300 -12.235 1.00 80.06 222 LEU A N 1
ATOM 1782 C CA . LEU A 1 222 ? 16.922 0.235 -11.489 1.00 80.06 222 LEU A CA 1
ATOM 1783 C C . LEU A 1 222 ? 16.415 -0.754 -10.457 1.00 80.06 222 LEU A C 1
ATOM 1785 O O . LEU A 1 222 ? 16.115 -0.353 -9.338 1.00 80.06 222 LEU A O 1
ATOM 1789 N N . PHE A 1 223 ? 16.349 -2.031 -10.832 1.00 87.31 223 PHE A N 1
ATOM 1790 C CA . PHE A 1 223 ? 16.034 -3.097 -9.893 1.00 87.31 223 PHE A CA 1
ATOM 1791 C C . PHE A 1 223 ? 17.051 -3.084 -8.749 1.00 87.31 223 PHE A C 1
ATOM 1793 O O . PHE A 1 223 ? 16.673 -2.966 -7.591 1.00 87.31 223 PHE A O 1
ATOM 1800 N N . ASP A 1 224 ? 18.344 -3.083 -9.080 1.00 88.31 224 ASP A N 1
ATOM 1801 C CA . ASP A 1 224 ? 19.429 -3.064 -8.092 1.00 88.31 224 ASP A CA 1
ATOM 1802 C C . ASP A 1 224 ? 19.414 -1.802 -7.212 1.00 88.31 224 ASP A C 1
ATOM 1804 O O . ASP A 1 224 ? 19.837 -1.837 -6.060 1.00 88.31 224 ASP A O 1
ATOM 1808 N N . ALA A 1 225 ? 18.945 -0.668 -7.741 1.00 86.12 225 ALA A N 1
ATOM 1809 C CA . ALA A 1 225 ? 18.812 0.572 -6.979 1.00 86.12 225 ALA A CA 1
ATOM 1810 C C . ALA A 1 225 ? 17.567 0.599 -6.071 1.00 86.12 225 ALA A C 1
ATOM 1812 O O . ALA A 1 225 ? 17.535 1.364 -5.099 1.00 86.12 225 ALA A O 1
ATOM 1813 N N . ALA A 1 226 ? 16.541 -0.187 -6.399 1.00 89.12 226 ALA A N 1
ATOM 1814 C CA . ALA A 1 226 ? 15.345 -0.367 -5.587 1.00 89.12 226 ALA A CA 1
ATOM 1815 C C . ALA A 1 226 ? 15.535 -1.446 -4.505 1.00 89.12 226 ALA A C 1
ATOM 1817 O O . ALA A 1 226 ? 14.990 -1.284 -3.415 1.00 89.12 226 ALA A O 1
ATOM 1818 N N . ASP A 1 227 ? 16.349 -2.472 -4.777 1.00 93.06 227 ASP A N 1
ATOM 1819 C CA . ASP A 1 227 ? 16.691 -3.586 -3.880 1.00 93.06 227 ASP A CA 1
ATOM 1820 C C . ASP A 1 227 ? 17.606 -3.090 -2.746 1.00 93.06 227 ASP A C 1
ATOM 1822 O O . ASP A 1 227 ? 18.839 -3.068 -2.836 1.00 93.06 227 ASP A O 1
ATOM 1826 N N . LYS A 1 228 ? 16.989 -2.594 -1.669 1.00 91.94 228 LYS A N 1
ATOM 1827 C CA . LYS A 1 228 ? 17.715 -1.950 -0.567 1.00 91.94 228 LYS A CA 1
ATOM 1828 C C . LYS A 1 228 ? 18.396 -2.973 0.321 1.00 91.94 228 LYS A C 1
ATOM 1830 O O . LYS A 1 228 ? 19.449 -2.668 0.890 1.00 91.94 228 LYS A O 1
ATOM 1835 N N . ASN A 1 229 ? 17.763 -4.125 0.513 1.00 93.38 229 ASN A N 1
ATOM 1836 C CA . ASN A 1 229 ? 18.266 -5.172 1.392 1.00 93.38 229 ASN A CA 1
ATOM 1837 C C . ASN A 1 229 ? 19.252 -6.129 0.679 1.00 93.38 229 ASN A C 1
ATOM 1839 O O . ASN A 1 229 ? 19.953 -6.878 1.365 1.00 93.38 229 ASN A O 1
ATOM 1843 N N . GLN A 1 230 ? 19.380 -6.019 -0.648 1.00 93.12 230 GLN A N 1
ATOM 1844 C CA . GLN A 1 230 ? 20.269 -6.786 -1.523 1.00 93.12 230 GLN A CA 1
ATOM 1845 C C . GLN A 1 230 ? 19.965 -8.288 -1.545 1.00 93.12 230 GLN A C 1
ATOM 1847 O O . GLN A 1 230 ? 20.881 -9.110 -1.674 1.00 93.12 230 GLN A O 1
ATOM 1852 N N . ASP A 1 231 ? 18.695 -8.668 -1.416 1.00 95.44 231 ASP A N 1
ATOM 1853 C CA . ASP A 1 231 ? 18.252 -10.064 -1.467 1.00 95.44 231 ASP A CA 1
ATOM 1854 C C . ASP A 1 231 ? 17.890 -10.542 -2.887 1.00 95.44 231 ASP A C 1
ATOM 1856 O O . ASP A 1 231 ? 17.552 -11.714 -3.085 1.00 95.44 231 ASP A O 1
ATOM 1860 N N . SER A 1 232 ? 18.087 -9.683 -3.896 1.00 92.31 232 SER A N 1
ATOM 1861 C CA . SER A 1 232 ? 17.758 -9.929 -5.306 1.00 92.31 232 SER A CA 1
ATOM 1862 C C . SER A 1 232 ? 16.266 -10.097 -5.588 1.00 92.31 232 SER A C 1
ATOM 1864 O O . SER A 1 232 ? 15.906 -10.653 -6.633 1.00 92.31 232 SER A O 1
ATOM 1866 N N . GLN A 1 233 ? 15.424 -9.602 -4.690 1.00 94.62 233 GLN A N 1
ATOM 1867 C CA . GLN A 1 233 ? 13.981 -9.497 -4.819 1.00 94.62 233 GLN A CA 1
ATOM 1868 C C . GLN A 1 233 ? 13.568 -8.048 -4.527 1.00 94.62 233 GLN A C 1
ATOM 1870 O O . GLN A 1 233 ? 14.295 -7.303 -3.879 1.00 94.62 233 GLN A O 1
ATOM 1875 N N . LEU A 1 234 ? 12.418 -7.614 -5.043 1.00 93.69 234 LEU A N 1
ATOM 1876 C CA . LEU A 1 234 ? 11.815 -6.353 -4.615 1.00 93.69 234 LEU A CA 1
ATOM 1877 C C . LEU A 1 234 ? 10.519 -6.641 -3.888 1.00 93.69 234 LEU A C 1
ATOM 1879 O O . LEU A 1 234 ? 9.553 -7.117 -4.482 1.00 93.69 234 LEU A O 1
ATOM 1883 N N . SER A 1 235 ? 10.484 -6.270 -2.615 1.00 95.44 235 SER A N 1
ATOM 1884 C CA . SER A 1 235 ? 9.220 -6.137 -1.902 1.00 95.44 235 SER A CA 1
ATOM 1885 C C . SER A 1 235 ? 8.414 -4.945 -2.431 1.00 95.44 235 SER A C 1
ATOM 1887 O O . SER A 1 235 ? 8.973 -3.966 -2.940 1.00 95.44 235 SER A O 1
ATOM 1889 N N . VAL A 1 236 ? 7.094 -4.973 -2.227 1.00 93.50 236 VAL A N 1
ATOM 1890 C CA . VAL A 1 236 ? 6.214 -3.818 -2.490 1.00 93.50 236 VAL A CA 1
ATOM 1891 C C . VAL A 1 236 ? 6.743 -2.546 -1.811 1.00 93.50 236 VAL A C 1
ATOM 1893 O O . VAL A 1 236 ? 6.785 -1.468 -2.409 1.00 93.50 236 VAL A O 1
ATOM 1896 N N . ASP A 1 237 ? 7.202 -2.676 -0.561 1.00 95.06 237 ASP A N 1
ATOM 1897 C CA . ASP A 1 237 ? 7.725 -1.569 0.241 1.00 95.06 237 ASP A CA 1
ATOM 1898 C C . ASP A 1 237 ? 8.960 -0.924 -0.427 1.00 95.06 237 ASP A C 1
ATOM 1900 O O . ASP A 1 237 ? 9.067 0.306 -0.468 1.00 95.06 237 ASP A O 1
ATOM 1904 N N . GLU A 1 238 ? 9.892 -1.726 -0.951 1.00 94.50 238 GLU A N 1
ATOM 1905 C CA . GLU A 1 238 ? 11.083 -1.253 -1.672 1.00 94.50 238 GLU A CA 1
ATOM 1906 C C . GLU A 1 238 ? 10.724 -0.603 -3.000 1.00 94.50 238 GLU A C 1
ATOM 1908 O O . GLU A 1 238 ? 11.185 0.506 -3.298 1.00 94.50 238 GLU A O 1
ATOM 1913 N N . TYR A 1 239 ? 9.848 -1.262 -3.752 1.00 92.69 239 TYR A N 1
ATOM 1914 C CA . TYR A 1 239 ? 9.391 -0.793 -5.043 1.00 92.69 239 TYR A CA 1
ATOM 1915 C C . TYR A 1 239 ? 8.737 0.587 -4.942 1.00 92.69 239 TYR A C 1
ATOM 1917 O O . TYR A 1 239 ? 9.169 1.532 -5.603 1.00 92.69 239 TYR A O 1
ATOM 1925 N N . ILE A 1 240 ? 7.744 0.751 -4.065 1.00 92.81 240 ILE A N 1
ATOM 1926 C CA . ILE A 1 240 ? 7.024 2.021 -3.913 1.00 92.81 240 ILE A CA 1
ATOM 1927 C C . ILE A 1 240 ? 7.959 3.122 -3.421 1.00 92.81 240 ILE A C 1
ATOM 1929 O O . ILE A 1 240 ? 7.931 4.239 -3.941 1.00 92.81 240 ILE A O 1
ATOM 1933 N N . GLN A 1 241 ? 8.819 2.827 -2.442 1.00 92.19 241 GLN A N 1
ATOM 1934 C CA . GLN A 1 241 ? 9.774 3.811 -1.930 1.00 92.19 241 GLN A CA 1
ATOM 1935 C C . GLN A 1 241 ? 10.760 4.289 -2.999 1.00 92.19 241 GLN A C 1
ATOM 1937 O O . GLN A 1 241 ? 11.213 5.435 -2.925 1.00 92.19 241 GLN A O 1
ATOM 1942 N N . HIS A 1 242 ? 11.118 3.435 -3.957 1.00 88.94 242 HIS A N 1
ATOM 1943 C CA . HIS A 1 242 ? 12.002 3.807 -5.052 1.00 88.94 242 HIS A CA 1
ATOM 1944 C C . HIS A 1 242 ? 11.225 4.491 -6.188 1.00 88.94 242 HIS A C 1
ATOM 1946 O O . HIS A 1 242 ? 11.415 5.681 -6.444 1.00 88.94 242 HIS A O 1
ATOM 1952 N N . PHE A 1 243 ? 10.312 3.767 -6.836 1.00 85.56 243 PHE A N 1
ATOM 1953 C CA . PHE A 1 243 ? 9.648 4.190 -8.070 1.00 85.56 243 PHE A CA 1
ATOM 1954 C C . PHE A 1 243 ? 8.540 5.218 -7.842 1.00 85.56 243 PHE A C 1
ATOM 1956 O O . PHE A 1 243 ? 8.391 6.131 -8.653 1.00 85.56 243 PHE A O 1
ATOM 1963 N N . GLY A 1 244 ? 7.831 5.174 -6.710 1.00 86.00 244 GLY A N 1
ATOM 1964 C CA . GLY A 1 244 ? 6.788 6.157 -6.394 1.00 86.00 244 GLY A CA 1
ATOM 1965 C C . GLY A 1 244 ? 7.307 7.598 -6.361 1.00 86.00 244 GLY A C 1
ATOM 1966 O O . GLY A 1 244 ? 6.597 8.526 -6.740 1.00 86.00 244 GLY A O 1
ATOM 1967 N N . ASN A 1 245 ? 8.576 7.801 -5.989 1.00 82.56 245 ASN A N 1
ATOM 1968 C CA . ASN A 1 245 ? 9.208 9.126 -5.973 1.00 82.56 245 ASN A CA 1
ATOM 1969 C C . ASN A 1 245 ? 9.602 9.624 -7.364 1.00 82.56 245 ASN A C 1
ATOM 1971 O O . ASN A 1 245 ? 9.831 10.819 -7.553 1.00 82.56 245 ASN A O 1
ATOM 1975 N N . LEU A 1 246 ? 9.698 8.718 -8.334 1.00 77.25 246 LEU A N 1
ATOM 1976 C CA . LEU A 1 246 ? 9.990 9.083 -9.708 1.00 77.25 246 LEU A CA 1
ATOM 1977 C C . LEU A 1 246 ? 8.725 9.586 -10.400 1.00 77.25 246 LEU A C 1
ATOM 1979 O O . LEU A 1 246 ? 8.848 10.436 -11.277 1.00 77.25 246 LEU A O 1
ATOM 1983 N N . ILE A 1 247 ? 7.530 9.113 -10.019 1.00 75.19 247 ILE A N 1
ATOM 1984 C CA . ILE A 1 247 ? 6.242 9.403 -10.679 1.00 75.19 247 ILE A CA 1
ATOM 1985 C C . ILE A 1 247 ? 5.893 10.894 -10.616 1.00 75.19 247 ILE A C 1
ATOM 1987 O O . ILE A 1 247 ? 5.493 11.428 -9.576 1.00 75.19 247 ILE A O 1
ATOM 1991 N N . GLN A 1 248 ? 6.004 11.556 -11.771 1.00 66.56 248 GLN A N 1
ATOM 1992 C CA . GLN A 1 248 ? 5.592 12.944 -11.967 1.00 66.56 248 GLN A CA 1
ATOM 1993 C C . GLN A 1 248 ? 4.119 12.978 -12.397 1.00 66.56 248 GLN A C 1
ATOM 1995 O O . GLN A 1 248 ? 3.802 12.789 -13.568 1.00 66.56 248 GLN A O 1
ATOM 2000 N N . ASN A 1 249 ? 3.233 13.196 -11.421 1.00 59.06 249 ASN A N 1
ATOM 2001 C CA . ASN A 1 249 ? 1.803 13.466 -11.626 1.00 59.06 249 ASN A CA 1
ATOM 2002 C C . ASN A 1 249 ? 1.532 14.962 -11.776 1.00 59.06 249 ASN A C 1
ATOM 2004 O O . ASN A 1 249 ? 2.004 15.715 -10.877 1.00 59.06 249 ASN A O 1
#

Solvent-accessible surface area (backbone atoms only — not comparable to full-atom values): 14235 Å² total; per-residue (Å²): 130,83,58,67,67,61,55,51,52,52,51,50,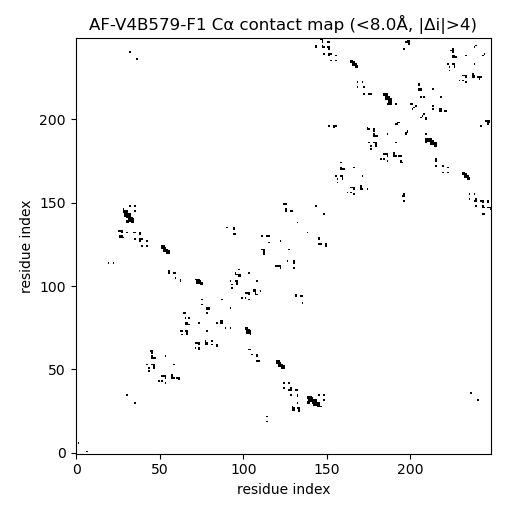52,51,49,52,49,49,53,54,52,53,57,69,73,54,64,43,63,54,45,11,45,57,40,50,57,50,52,52,54,51,51,60,67,33,30,78,81,72,76,76,49,38,35,67,66,29,48,53,53,49,60,52,74,29,37,78,88,68,83,65,61,23,38,68,68,35,48,73,65,37,86,87,54,78,88,73,51,70,73,55,54,58,43,51,26,67,83,71,81,70,42,43,37,70,68,27,52,50,48,64,65,68,73,58,92,86,71,74,74,50,40,40,68,61,57,48,51,29,55,41,60,40,59,40,93,74,66,41,63,64,77,41,45,47,68,26,44,51,48,31,48,54,39,48,62,68,48,31,82,82,72,78,67,56,39,40,67,63,43,61,46,45,50,55,58,68,35,26,77,84,68,77,63,45,36,37,49,80,32,43,72,71,31,75,85,34,86,25,82,65,56,57,93,64,36,74,44,42,89,70,51,34,44,65,70,50,52,48,54,54,53,60,70,28,27,80,86,68,79,74,45,32,43,62,70,35,41,32,68,46,53,17,74,53,46,76,128

Radius of gyration: 22.49 Å; Cα contacts (8 Å, |Δi|>4): 315; chains: 1; bounding box: 66×46×58 Å

Mean predicted aligned error: 10.18 Å

InterPro domains:
  IPR002048 EF-hand domain [PF13499] (176-242)
  IPR002048 EF-hand domain [PS50222] (167-202)
  IPR00204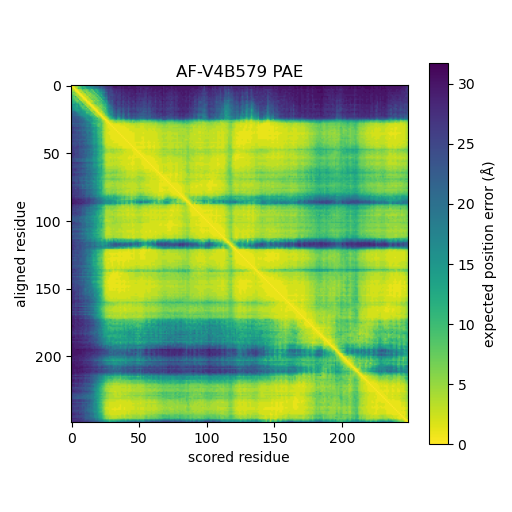8 EF-hand domain [PS50222] (214-249)
  IPR002048 EF-hand domain [SM00054] (171-199)
  IPR002048 EF-hand domain [SM00054] (218-246)
  IPR011992 EF-hand domain pair [SSF47473] (30-109)
  IPR011992 EF-hand domain pair [SSF47473] (89-243)
  IPR018247 EF-Hand 1, calcium-binding site [PS00018] (97-109)
  IPR018247 EF-Hand 1, calcium-binding site [PS00018] (180-192)

Secondary structure (DSSP, 8-state):
---HHHHHHHHHHHHHHHHHHHHHHS--SEEEHHHHHHHHHHHHHH-TT-SS-EEHHHHHHHHGGG-SSSSS-EEHHHHHH-TTS----HHHHHHH-SS-SSEE-HHHHHHHHHSS-SSSSEE-HHHHHHHHHHHSS---SSEEEHHHHHHHHHHHHHH-TT-SSEEEHHHHHHHHHHH-TT-SSEE-HHHHTT-TT-SS---TTTSTTTTT-EEHHHHHHHHHHH-SS-SSEEEHHHHHHHHTTT---

Organism: Lottia gigantea (NCBI:txid225164)

Sequence (249 aa):
MVNRVTVIFFVYLCAVHQVYSAILTNIRSEAGVSSLLKIRKEYYMVDFDDDNVLTHHNCHRYIRIDDINGDGDITYEEVEANPDTPRFPMEVFLAWDANNDGVLNDIDVNAVFEMVPGTGNIVDLQEFLTIYSSRMNETTGPVMKIQSFVQAERDFLIIDENDDNILTREEFKLEFRLADKNKNGNLEETEVRHMFPMRSTPPENICPNISVSCSVDDVILLFDAADKNQDSQLSVDEYIQHFGNLIQN

pLDDT: mean 78.68, std 17.68, range [31.88, 96.0]

Nearest PDB structures (foldseek):
  6epa-assembly1_A  TM=3.432E-01  e=1.740E-04  Drosophila melanogaster
  2lvv-assembly1_A  TM=3.008E-01  e=8.283E-02  Trypanosoma brucei brucei
  3khe-assembly2_B  TM=1.888E-01  e=1.080E-02  Toxoplasma gondii
  4yzb-assembly2_B  TM=1.945E-01  e=7.022E-02  Eimeria tenella
  7w9p-assembly1_A  TM=4.703E-01  e=2.808E+00  Homo sapiens

Foldseek 3Di:
DPDVVVVVVVVVVVVVVVVLVVLVVQFDQKFALVQLVVLVVVQVCLPPVPPQKHFLVSLQVNQCLQVPVVPQWHAVVSLVVRPPDDNQDPLNVQLLCPVPPRTHHPVSSVCLVVSDPDDPRIAGSLSSSRSSRSSGPHGDHDMFGSVLLVLLVVLQVVLPPPPPQKDAPVSVLVQVCVLPPVNPQWHALVSQCPGPPPVFDPPCVLVVPNNVTDGSVSCVVLVVVLCPVPPRMHGSSSRSVRSSVRDDD